Protein AF-A0A9J6GPK4-F1 (afdb_monomer)

Mean predicted aligned error: 20.18 Å

Nearest PDB structures (foldseek):
  8ea4-assembly1_W  TM=3.725E-01  e=8.612E-02  Scytonema hofmannii

Solvent-accessible surface area (backbone atoms only — not comparable to full-atom values): 15574 Å² total; per-residue (Å²): 140,84,88,81,81,82,79,78,84,72,75,79,76,79,78,64,75,70,59,57,63,75,76,40,48,40,66,58,53,49,54,53,51,52,48,50,55,51,49,46,68,74,42,72,88,57,52,74,68,56,49,41,47,54,46,19,65,77,67,63,37,38,47,73,35,53,54,50,50,54,54,44,56,73,76,41,80,81,67,50,56,80,73,71,73,79,83,76,50,76,81,71,35,50,65,71,74,42,56,68,64,58,57,48,51,54,52,49,52,51,52,51,32,52,72,73,71,44,80,79,39,74,71,57,49,49,48,58,43,61,72,35,87,93,45,79,83,66,53,75,68,56,48,52,50,36,41,44,64,73,68,52,80,91,75,90,68,92,74,54,67,66,58,56,52,48,51,54,50,52,54,49,50,52,53,50,41,53,72,70,68,54,72,84,67,68,80,68,61,51,61,64,51,52,52,50,52,50,51,58,48,62,76,70,57,83,81,89,81,73,58,71,68,63,54,52,52,53,51,51,52,58,59,69,72,46,84,84,74,68,94,72,51,62,66,64,50,51,58,54,50,49,51,53,51,52,46,67,72,67,72,120

pLDDT: mean 71.15, std 18.57, range [38.91, 94.38]

Radius of gyration: 38.21 Å; Cα contacts (8 Å, |Δi|>4): 116; chains: 1; bounding box: 63×46×129 Å

Structure (mmCIF, N/CA/C/O backbone):
data_AF-A0A9J6GPK4-F1
#
_entry.id   AF-A0A9J6GPK4-F1
#
loop_
_atom_site.group_PDB
_atom_site.id
_atom_site.type_symbol
_atom_site.label_atom_id
_atom_site.label_alt_id
_atom_site.label_comp_id
_atom_site.label_asym_id
_atom_site.label_entity_id
_atom_site.label_seq_id
_atom_site.pdbx_PDB_ins_code
_atom_site.Cartn_x
_atom_site.Cartn_y
_atom_site.Cartn_z
_atom_site.occupancy
_atom_site.B_iso_or_equiv
_atom_site.auth_seq_id
_atom_site.auth_comp_id
_atom_site.auth_asym_id
_atom_site.auth_atom_id
_atom_site.pdbx_PDB_model_num
ATOM 1 N N . MET A 1 1 ? 0.806 -32.825 -67.700 1.00 41.56 1 MET A N 1
ATOM 2 C CA . MET A 1 1 ? 1.488 -32.872 -66.389 1.00 41.56 1 MET A CA 1
ATOM 3 C C . MET A 1 1 ? 1.551 -31.455 -65.840 1.00 41.56 1 MET A C 1
ATOM 5 O O . MET A 1 1 ? 2.311 -30.658 -66.367 1.00 41.56 1 MET A O 1
ATOM 9 N N . ALA A 1 2 ? 0.697 -31.111 -64.875 1.00 41.22 2 ALA A N 1
ATOM 10 C CA . ALA A 1 2 ? 0.672 -29.789 -64.248 1.00 41.22 2 ALA A CA 1
ATOM 11 C C . ALA A 1 2 ? 0.968 -29.956 -62.753 1.00 41.22 2 ALA A C 1
ATOM 13 O O . ALA A 1 2 ? 0.157 -30.503 -62.008 1.00 41.22 2 ALA A O 1
ATOM 14 N N . SER A 1 3 ? 2.164 -29.543 -62.338 1.00 45.09 3 SER A N 1
ATOM 15 C CA . SER A 1 3 ? 2.624 -29.605 -60.951 1.00 45.09 3 SER A CA 1
ATOM 16 C C . SER A 1 3 ? 2.138 -28.367 -60.201 1.00 45.09 3 SER A C 1
ATOM 18 O O . SER A 1 3 ? 2.644 -27.270 -60.417 1.00 45.09 3 SER A O 1
ATOM 20 N N . SER A 1 4 ? 1.150 -28.535 -59.322 1.00 49.94 4 SER A N 1
ATOM 21 C CA . SER A 1 4 ? 0.670 -27.475 -58.430 1.00 49.94 4 SER A CA 1
ATOM 22 C C . SER A 1 4 ? 1.510 -27.458 -57.151 1.00 49.94 4 SER A C 1
ATOM 24 O O . SER A 1 4 ? 1.430 -28.379 -56.337 1.00 49.94 4 SER A O 1
ATOM 26 N N . SER A 1 5 ? 2.311 -26.411 -56.949 1.00 52.59 5 SER A N 1
ATOM 27 C CA . SER A 1 5 ? 3.044 -26.174 -55.704 1.00 52.59 5 SER A CA 1
ATOM 28 C C . SER A 1 5 ? 2.094 -25.651 -54.616 1.00 52.59 5 SER A C 1
ATOM 30 O O . SER A 1 5 ? 1.393 -24.656 -54.789 1.00 52.59 5 SER A O 1
ATOM 32 N N . ARG A 1 6 ? 2.039 -26.341 -53.469 1.00 48.16 6 ARG A N 1
ATOM 33 C CA . ARG A 1 6 ? 1.332 -25.866 -52.269 1.00 48.16 6 ARG A CA 1
ATOM 34 C C . ARG A 1 6 ? 2.136 -24.730 -51.639 1.00 48.16 6 ARG A C 1
ATOM 36 O O . ARG A 1 6 ? 3.177 -24.977 -51.038 1.00 48.16 6 ARG A O 1
ATOM 43 N N . ALA A 1 7 ? 1.636 -23.503 -51.742 1.00 49.72 7 ALA A N 1
ATOM 44 C CA . ALA A 1 7 ? 2.106 -22.401 -50.916 1.00 49.72 7 ALA A CA 1
ATOM 45 C C . ALA A 1 7 ? 1.803 -22.720 -49.442 1.00 49.72 7 ALA A C 1
ATOM 47 O O . ALA A 1 7 ? 0.646 -22.888 -49.055 1.00 49.72 7 ALA A O 1
ATOM 48 N N . SER A 1 8 ? 2.842 -22.830 -48.617 1.00 52.69 8 SER A N 1
ATOM 49 C CA . SER A 1 8 ? 2.696 -22.923 -47.168 1.00 52.69 8 SER A CA 1
ATOM 50 C C . SER A 1 8 ? 2.161 -21.591 -46.641 1.00 52.69 8 SER A C 1
ATOM 52 O O . SER A 1 8 ? 2.881 -20.593 -46.608 1.00 52.69 8 SER A O 1
ATOM 54 N N . THR A 1 9 ? 0.897 -21.558 -46.227 1.00 53.44 9 THR A N 1
ATOM 55 C CA . THR A 1 9 ? 0.314 -20.455 -45.455 1.00 53.44 9 THR A CA 1
ATOM 56 C C . THR A 1 9 ? 0.949 -20.418 -44.067 1.00 53.44 9 THR A C 1
ATOM 58 O O . THR A 1 9 ? 0.422 -20.977 -43.107 1.00 53.44 9 THR A O 1
ATOM 61 N N . THR A 1 10 ? 2.112 -19.781 -43.956 1.00 61.22 10 THR A N 1
ATOM 62 C CA . THR A 1 10 ? 2.698 -19.423 -42.666 1.00 61.22 10 THR A CA 1
ATOM 63 C C . THR A 1 10 ? 1.836 -18.316 -42.068 1.00 61.22 10 THR A C 1
ATOM 65 O O . THR A 1 10 ? 1.761 -17.219 -42.621 1.00 61.22 10 THR A O 1
ATOM 68 N N . SER A 1 11 ? 1.148 -18.609 -40.963 1.00 50.19 11 SER A N 1
ATOM 69 C CA . SER A 1 11 ? 0.361 -17.620 -40.222 1.00 50.19 11 SER A CA 1
ATOM 70 C C . SER A 1 11 ? 1.203 -16.366 -39.959 1.00 50.19 11 SER A C 1
ATOM 72 O O . SER A 1 11 ? 2.347 -16.505 -39.513 1.00 50.19 11 SER A O 1
ATOM 74 N N . PRO A 1 12 ? 0.679 -15.151 -40.208 1.00 55.44 12 PRO A N 1
ATOM 75 C CA . PRO A 1 12 ? 1.444 -13.934 -39.997 1.00 55.44 12 PRO A CA 1
ATOM 76 C C . PRO A 1 12 ? 1.882 -13.877 -38.534 1.0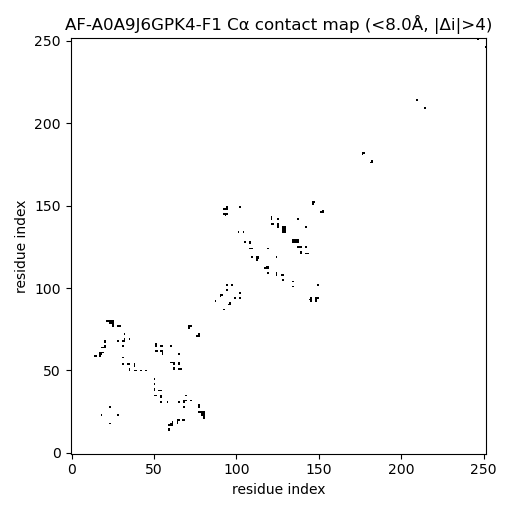0 55.44 12 PRO A C 1
ATOM 78 O O . PRO A 1 12 ? 1.056 -13.927 -37.617 1.00 55.44 12 PRO A O 1
ATOM 81 N N . VAL A 1 13 ? 3.198 -13.803 -38.319 1.00 56.88 13 VAL A N 1
ATOM 82 C CA . VAL A 1 13 ? 3.779 -13.570 -36.997 1.00 56.88 13 VAL A CA 1
ATOM 83 C C . VAL A 1 13 ? 3.104 -12.320 -36.449 1.00 56.88 13 VAL A C 1
ATOM 85 O O . VAL A 1 13 ? 3.172 -11.258 -37.067 1.00 56.88 13 VAL A O 1
ATOM 88 N N . ARG A 1 14 ? 2.399 -12.447 -35.317 1.00 47.25 14 ARG A N 1
ATOM 89 C CA . ARG A 1 14 ? 1.785 -11.301 -34.641 1.00 47.25 14 ARG A CA 1
ATOM 90 C C . ARG A 1 14 ? 2.898 -10.297 -34.356 1.00 47.25 14 ARG A C 1
ATOM 92 O O . ARG A 1 14 ? 3.698 -10.510 -33.449 1.00 47.25 14 ARG A O 1
ATOM 99 N N . ILE A 1 15 ? 2.964 -9.219 -35.136 1.00 49.31 15 ILE A N 1
ATOM 100 C CA . ILE A 1 15 ? 3.876 -8.111 -34.868 1.00 49.31 15 ILE A CA 1
ATOM 101 C C . ILE A 1 15 ? 3.357 -7.475 -33.583 1.00 49.31 15 ILE A C 1
ATOM 103 O O . ILE A 1 15 ? 2.412 -6.685 -33.600 1.00 49.31 15 ILE A O 1
ATOM 107 N N . PHE A 1 16 ? 3.924 -7.876 -32.446 1.00 52.25 16 PHE A N 1
ATOM 108 C CA . PHE A 1 16 ? 3.667 -7.213 -31.179 1.00 52.25 16 PHE A CA 1
ATOM 109 C C . PHE A 1 16 ? 3.896 -5.715 -31.392 1.00 52.25 16 PHE A C 1
ATOM 111 O O . PHE A 1 16 ? 4.939 -5.302 -31.906 1.00 52.25 16 PHE A O 1
ATOM 118 N N . SER A 1 17 ? 2.906 -4.891 -31.039 1.00 59.47 17 SER A N 1
ATOM 119 C CA . SER A 1 17 ? 3.033 -3.433 -31.082 1.00 59.47 17 SER A CA 1
ATOM 120 C C . SER A 1 17 ? 4.359 -3.036 -30.427 1.00 59.47 17 SER A C 1
ATOM 122 O O . SER A 1 17 ? 4.594 -3.410 -29.276 1.00 59.47 17 SER A O 1
ATOM 124 N N . ARG A 1 18 ? 5.236 -2.337 -31.162 1.00 60.53 18 ARG A N 1
ATOM 125 C CA . ARG A 1 18 ? 6.622 -2.051 -30.748 1.00 60.53 18 ARG A CA 1
ATOM 126 C C . ARG A 1 18 ? 6.654 -1.495 -29.318 1.00 60.53 18 ARG A C 1
ATOM 128 O O . ARG A 1 18 ? 6.241 -0.364 -29.073 1.00 60.53 18 ARG A O 1
ATOM 135 N N . VAL A 1 19 ? 7.139 -2.297 -28.369 1.00 66.31 19 VAL A N 1
ATOM 136 C CA . VAL A 1 19 ? 7.153 -1.945 -26.942 1.00 66.31 19 VAL A CA 1
ATOM 137 C C . VAL A 1 19 ? 8.224 -0.883 -26.672 1.00 66.31 19 VAL A C 1
ATOM 139 O O . VAL A 1 19 ? 9.370 -1.017 -27.104 1.00 66.31 19 VAL A O 1
ATOM 142 N N . CYS A 1 20 ? 7.859 0.175 -25.943 1.00 64.88 20 CYS A N 1
ATOM 143 C CA . CYS A 1 20 ? 8.785 1.233 -25.530 1.00 64.88 20 CYS A CA 1
ATOM 144 C C . CYS A 1 20 ? 9.707 0.780 -24.385 1.00 64.88 20 CYS A C 1
ATOM 146 O O . CYS A 1 20 ? 9.255 0.128 -23.443 1.00 64.88 20 CYS A O 1
ATOM 148 N N . ALA A 1 21 ? 10.962 1.250 -24.395 1.00 66.56 21 ALA A N 1
ATOM 149 C CA . ALA A 1 21 ? 11.974 0.997 -23.355 1.00 66.56 21 ALA A CA 1
ATOM 150 C C . ALA A 1 21 ? 11.477 1.208 -21.909 1.00 66.56 21 ALA A C 1
ATOM 152 O O . ALA A 1 21 ? 11.825 0.452 -21.003 1.00 66.56 21 ALA A O 1
ATOM 153 N N . SER A 1 22 ? 10.636 2.226 -21.694 1.00 67.88 22 SER A N 1
ATOM 154 C CA . SER A 1 22 ? 10.082 2.609 -20.389 1.00 67.88 22 SER A CA 1
ATOM 155 C C . SER A 1 22 ? 9.041 1.638 -19.830 1.00 67.88 22 SER A C 1
ATOM 157 O O . SER A 1 22 ? 8.681 1.750 -18.663 1.00 67.88 22 SER A O 1
ATOM 159 N N . LYS A 1 23 ? 8.546 0.696 -20.640 1.00 74.75 23 LYS A N 1
ATOM 160 C CA . LYS A 1 23 ? 7.580 -0.331 -20.223 1.00 74.75 23 LYS A CA 1
ATOM 161 C C . LYS A 1 23 ? 8.238 -1.691 -19.968 1.00 74.75 23 LYS A C 1
ATOM 163 O O . LYS A 1 23 ? 7.581 -2.588 -19.449 1.00 74.75 23 LYS A O 1
ATOM 168 N N . LEU A 1 24 ? 9.517 -1.852 -20.314 1.00 82.50 24 LEU A N 1
ATOM 169 C CA . LEU A 1 24 ? 10.245 -3.106 -20.130 1.00 82.50 24 LEU A CA 1
ATOM 170 C C . LEU A 1 24 ? 10.661 -3.294 -18.669 1.00 82.50 24 LEU A C 1
ATOM 172 O O . LEU A 1 24 ? 11.192 -2.378 -18.042 1.00 82.50 24 LEU A O 1
ATOM 176 N N . SER A 1 25 ? 10.453 -4.498 -18.135 1.00 85.69 25 SER A N 1
ATOM 177 C CA . SER A 1 25 ? 10.949 -4.882 -16.809 1.00 85.69 25 SER A CA 1
ATOM 178 C C . SER A 1 25 ? 12.482 -4.951 -16.795 1.00 85.69 25 SER A C 1
ATOM 180 O O . SER A 1 25 ? 13.106 -5.151 -17.838 1.00 85.69 25 SER A O 1
ATOM 182 N N . LYS A 1 26 ? 13.111 -4.838 -15.616 1.00 85.19 26 LYS A N 1
ATOM 183 C CA . LYS A 1 26 ? 14.574 -4.987 -15.485 1.00 85.19 26 LYS A CA 1
ATOM 184 C C . LYS A 1 26 ? 15.082 -6.304 -16.081 1.00 85.19 26 LYS A C 1
ATOM 186 O O . LYS A 1 26 ? 16.079 -6.292 -16.794 1.00 85.19 26 LYS A O 1
ATOM 191 N N . ASN A 1 27 ? 14.364 -7.408 -15.867 1.00 87.38 27 ASN A N 1
ATOM 192 C CA . ASN A 1 27 ? 14.738 -8.714 -16.417 1.00 87.38 27 ASN A CA 1
ATOM 193 C C . ASN A 1 27 ? 14.697 -8.713 -17.950 1.00 87.38 27 ASN A C 1
ATOM 195 O O . ASN A 1 27 ? 15.644 -9.167 -18.581 1.00 87.38 27 ASN A O 1
ATOM 199 N N . ALA A 1 28 ? 13.650 -8.140 -18.553 1.00 88.69 28 ALA A N 1
ATOM 200 C CA . ALA A 1 28 ? 13.560 -8.024 -20.008 1.00 88.69 28 ALA A CA 1
ATOM 201 C C . ALA A 1 28 ? 14.700 -7.165 -20.582 1.00 88.69 28 ALA A C 1
ATOM 203 O O . ALA A 1 28 ? 15.321 -7.545 -21.571 1.00 88.69 28 ALA A O 1
ATOM 204 N N . LYS A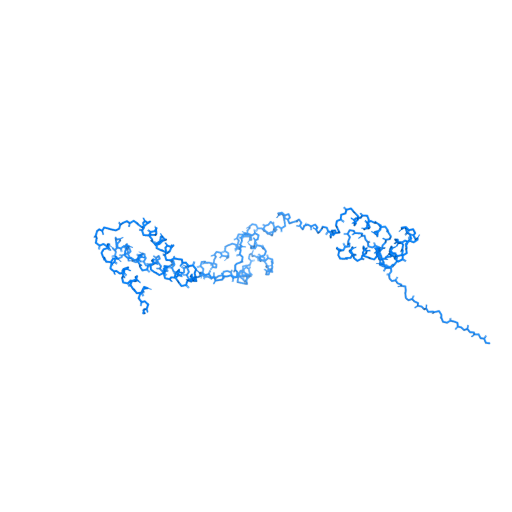 1 29 ? 15.035 -6.045 -19.925 1.00 89.56 29 LYS A N 1
ATOM 205 C CA . LYS A 1 29 ? 16.187 -5.214 -20.311 1.00 89.56 29 LYS A CA 1
ATOM 206 C C . LYS A 1 29 ? 17.506 -5.994 -20.243 1.00 89.56 29 LYS A C 1
ATOM 208 O O . LYS A 1 29 ? 18.320 -5.873 -21.154 1.00 89.56 29 LYS A O 1
ATOM 213 N N . GLN A 1 30 ? 17.700 -6.807 -19.201 1.00 89.88 30 GLN A N 1
ATOM 214 C CA . GLN A 1 30 ? 18.907 -7.622 -19.031 1.00 89.88 30 GLN A CA 1
ATOM 215 C C . GLN A 1 30 ? 19.034 -8.691 -20.119 1.00 89.88 30 GLN A C 1
ATOM 217 O O . GLN A 1 30 ? 20.116 -8.873 -20.669 1.00 89.88 30 GLN A O 1
ATOM 222 N N . VAL A 1 31 ? 17.935 -9.366 -20.468 1.00 92.00 31 VAL A N 1
ATOM 223 C CA . VAL A 1 31 ? 17.924 -10.351 -21.560 1.00 92.00 31 VAL A CA 1
ATOM 224 C C . VAL A 1 31 ? 18.347 -9.693 -22.874 1.00 92.00 31 VAL A C 1
ATOM 226 O O . VAL A 1 31 ? 19.251 -10.195 -23.535 1.00 92.00 31 VAL A O 1
ATOM 229 N N . ILE A 1 32 ? 17.779 -8.532 -23.212 1.00 91.81 32 ILE A N 1
ATOM 230 C CA . ILE A 1 32 ? 18.131 -7.799 -24.438 1.00 91.81 32 ILE A CA 1
ATOM 231 C C . ILE A 1 32 ? 19.607 -7.370 -24.423 1.00 91.81 32 ILE A C 1
ATOM 233 O O . ILE A 1 32 ? 20.294 -7.500 -25.434 1.00 91.81 32 ILE A O 1
ATOM 237 N N . ALA A 1 33 ? 20.122 -6.899 -23.283 1.00 90.56 33 ALA A N 1
ATOM 238 C CA . ALA A 1 33 ? 21.531 -6.527 -23.143 1.00 90.56 33 ALA A CA 1
ATOM 239 C C . ALA A 1 33 ? 22.474 -7.729 -23.344 1.00 90.56 33 ALA A C 1
ATOM 241 O O . ALA A 1 33 ? 23.473 -7.620 -24.056 1.00 90.56 33 A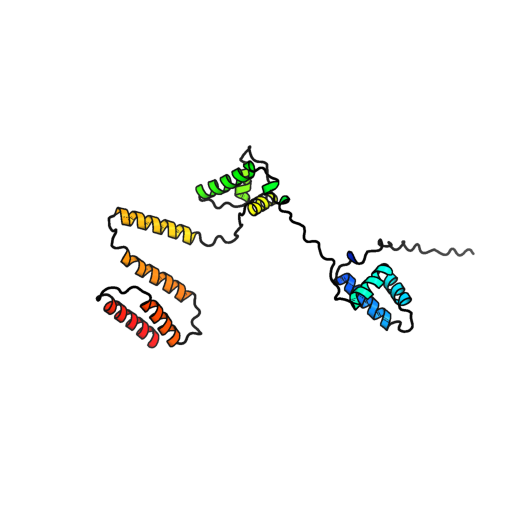LA A O 1
ATOM 242 N N . ASN A 1 34 ? 22.124 -8.890 -22.786 1.00 92.81 34 ASN A N 1
ATOM 243 C CA . ASN A 1 34 ? 22.894 -10.123 -22.948 1.00 92.81 34 ASN A CA 1
ATOM 244 C C . ASN A 1 34 ? 22.888 -10.606 -24.407 1.00 92.81 34 ASN A C 1
ATOM 246 O O . ASN A 1 34 ? 23.929 -11.015 -24.923 1.00 92.81 34 ASN A O 1
ATOM 250 N N . VAL A 1 35 ? 21.738 -10.523 -25.085 1.00 94.38 35 VAL A N 1
ATOM 251 C CA . VAL A 1 35 ? 21.621 -10.845 -26.516 1.00 94.38 35 VAL A CA 1
ATOM 252 C C . VAL A 1 35 ? 22.486 -9.890 -27.343 1.00 94.38 35 VAL A C 1
ATOM 254 O O . VAL A 1 35 ? 23.300 -10.357 -28.130 1.00 94.38 35 VAL A O 1
ATOM 257 N N . CYS A 1 36 ? 22.427 -8.577 -27.093 1.00 91.56 36 CYS A N 1
ATOM 258 C CA . CYS A 1 36 ? 23.310 -7.588 -27.726 1.00 91.56 36 CYS A CA 1
ATOM 259 C C . CYS A 1 36 ? 24.801 -7.929 -27.579 1.00 91.56 36 CYS A C 1
ATOM 261 O O . CYS A 1 36 ? 25.549 -7.859 -28.557 1.00 91.56 36 CYS A O 1
ATOM 263 N N . ALA A 1 37 ? 25.242 -8.283 -26.367 1.00 91.44 37 ALA A N 1
ATOM 264 C CA . ALA A 1 37 ? 26.632 -8.649 -26.107 1.00 91.44 37 ALA A CA 1
ATOM 265 C C . ALA A 1 37 ? 27.032 -9.914 -26.885 1.00 91.44 37 ALA A C 1
ATOM 267 O O . ALA A 1 37 ? 28.068 -9.934 -27.549 1.00 91.44 37 ALA A O 1
ATOM 268 N N . ARG A 1 38 ? 26.171 -10.939 -26.883 1.00 94.12 38 ARG A N 1
ATOM 269 C CA . ARG A 1 38 ? 26.404 -12.195 -27.607 1.00 94.12 38 ARG A CA 1
ATOM 270 C C . ARG A 1 38 ? 26.444 -11.995 -29.124 1.00 94.12 38 ARG A C 1
ATOM 272 O O . ARG A 1 38 ? 27.338 -12.524 -29.777 1.00 94.12 38 ARG A O 1
ATOM 279 N N . THR A 1 39 ? 25.527 -11.211 -29.689 1.00 93.69 39 THR A N 1
ATOM 280 C CA . THR A 1 39 ? 25.489 -10.934 -31.135 1.00 93.69 39 THR A CA 1
ATOM 281 C C . THR A 1 39 ? 26.724 -10.156 -31.586 1.00 93.69 39 THR A C 1
ATOM 283 O O . THR A 1 39 ? 27.233 -10.401 -32.678 1.00 93.69 39 THR A O 1
ATOM 286 N N . ARG A 1 40 ? 27.273 -9.279 -30.731 1.00 91.31 40 ARG A N 1
ATOM 287 C CA . ARG A 1 40 ? 28.525 -8.567 -31.026 1.00 91.31 40 ARG A CA 1
ATOM 288 C C . ARG A 1 40 ? 29.738 -9.496 -31.083 1.00 91.31 40 ARG A C 1
ATOM 290 O O . ARG A 1 40 ? 30.589 -9.299 -31.940 1.00 91.31 40 ARG A O 1
ATOM 297 N N . VAL A 1 41 ? 29.799 -10.498 -30.206 1.00 92.50 41 VAL A N 1
ATOM 298 C CA . VAL A 1 41 ? 30.854 -11.527 -30.235 1.00 92.50 41 VAL A CA 1
ATOM 299 C C . VAL A 1 41 ? 30.695 -12.436 -31.454 1.00 92.50 41 VAL A C 1
ATOM 301 O O . VAL A 1 41 ? 31.678 -12.765 -32.106 1.00 92.50 41 VAL A O 1
ATOM 304 N N . ARG A 1 42 ? 29.454 -12.806 -31.798 1.00 92.06 42 ARG A N 1
ATOM 305 C CA . ARG A 1 42 ? 29.156 -13.676 -32.945 1.00 92.06 42 ARG A CA 1
ATOM 306 C C . ARG A 1 42 ? 29.499 -13.030 -34.288 1.00 92.06 42 ARG A C 1
ATOM 308 O O . ARG A 1 42 ? 29.903 -13.728 -35.211 1.00 92.06 42 ARG A O 1
ATOM 315 N N . PHE A 1 43 ? 29.329 -11.714 -34.401 1.00 91.25 43 PHE A N 1
ATOM 316 C CA . PHE A 1 43 ? 29.586 -10.969 -35.631 1.00 91.25 43 PHE A CA 1
ATOM 317 C C . PHE A 1 43 ? 30.495 -9.755 -35.365 1.00 91.25 43 PHE A C 1
ATOM 319 O O . PHE A 1 43 ? 30.001 -8.625 -35.276 1.00 91.25 43 PHE A O 1
ATOM 326 N N . PRO A 1 44 ? 31.823 -9.955 -35.258 1.00 88.12 44 PRO A N 1
ATOM 327 C CA . PRO A 1 44 ? 32.755 -8.871 -34.945 1.00 88.12 44 PRO A CA 1
ATOM 328 C C . PRO A 1 44 ? 32.924 -7.872 -36.102 1.00 88.12 44 PRO A C 1
ATOM 330 O O . PRO A 1 44 ? 33.121 -6.684 -35.856 1.00 88.12 44 PRO A O 1
ATOM 333 N N . VAL A 1 45 ? 32.793 -8.339 -37.350 1.00 91.88 45 VAL A N 1
ATOM 334 C CA . VAL A 1 45 ? 32.975 -7.535 -38.577 1.00 91.88 45 VAL A CA 1
ATOM 335 C C . VAL A 1 45 ? 31.771 -6.630 -38.865 1.00 91.88 45 VAL A C 1
ATOM 337 O O . VAL A 1 45 ? 31.914 -5.569 -39.466 1.00 91.88 45 VAL A O 1
ATOM 340 N N . LYS A 1 46 ? 30.571 -7.023 -38.419 1.00 90.44 46 LYS A N 1
ATOM 341 C CA . LYS A 1 46 ? 29.335 -6.290 -38.717 1.00 90.44 46 LYS A CA 1
ATOM 342 C C . LYS A 1 46 ? 29.308 -4.921 -38.044 1.00 90.44 46 LYS A C 1
ATOM 344 O O . LYS A 1 46 ? 29.790 -4.732 -36.918 1.00 90.44 46 LYS A O 1
ATOM 349 N N . SER A 1 47 ? 28.678 -3.963 -38.722 1.00 91.56 47 SER A N 1
ATOM 350 C CA . SER A 1 47 ? 28.484 -2.624 -38.167 1.00 91.56 47 SER A CA 1
ATOM 351 C C . SER A 1 47 ? 27.593 -2.677 -36.920 1.00 91.56 47 SER A C 1
ATOM 353 O O . SER A 1 47 ? 26.770 -3.577 -36.743 1.00 91.56 47 SER A O 1
ATOM 355 N N . VAL A 1 48 ? 27.735 -1.696 -36.025 1.00 88.75 48 VAL A N 1
ATOM 356 C CA . VAL A 1 48 ? 26.919 -1.638 -34.800 1.00 88.75 48 VAL A CA 1
ATOM 357 C C . VAL A 1 48 ? 25.424 -1.556 -35.124 1.00 88.75 48 VAL A C 1
ATOM 359 O O . VAL A 1 48 ? 24.623 -2.149 -34.406 1.00 88.75 48 VAL A O 1
ATOM 362 N N . LEU A 1 49 ? 25.055 -0.857 -36.199 1.00 90.88 49 LEU A N 1
ATOM 363 C CA . LEU A 1 49 ? 23.670 -0.735 -36.657 1.00 90.88 49 LEU A CA 1
ATOM 364 C C . LEU A 1 49 ? 23.116 -2.076 -37.144 1.00 90.88 49 LEU A C 1
ATOM 366 O O . LEU A 1 49 ? 22.009 -2.454 -36.774 1.00 90.88 49 LEU A O 1
ATOM 370 N N . GLU A 1 50 ? 23.910 -2.830 -37.900 1.00 92.56 50 GLU A N 1
ATOM 371 C CA . GLU A 1 50 ? 23.512 -4.149 -38.387 1.00 92.56 50 GLU A CA 1
ATOM 372 C C . GLU A 1 50 ? 23.329 -5.142 -37.229 1.00 92.56 50 GLU A C 1
ATOM 374 O O . GLU A 1 50 ? 22.336 -5.863 -37.176 1.00 92.56 50 GLU A O 1
ATOM 379 N N . VAL A 1 51 ? 24.219 -5.106 -36.228 1.00 92.94 51 VAL A N 1
ATOM 380 C CA . VAL A 1 51 ? 24.071 -5.896 -34.992 1.00 92.94 51 VAL A CA 1
ATOM 381 C C . VAL A 1 51 ? 22.773 -5.544 -34.257 1.00 92.94 51 VAL A C 1
ATOM 383 O O . VAL A 1 51 ? 22.086 -6.436 -33.767 1.00 92.94 51 VAL A O 1
ATOM 386 N N . LEU A 1 52 ? 22.407 -4.262 -34.182 1.00 92.38 52 LEU A N 1
ATOM 387 C CA . LEU A 1 52 ? 21.156 -3.833 -33.550 1.00 92.38 52 LEU A CA 1
ATOM 388 C C . LEU A 1 52 ? 19.913 -4.245 -34.355 1.00 92.38 52 LEU A C 1
ATOM 390 O O . LEU A 1 52 ? 18.879 -4.501 -33.739 1.00 92.38 52 LEU A O 1
ATOM 394 N N . SER A 1 53 ? 20.001 -4.328 -35.689 1.00 92.38 53 SER A N 1
ATOM 395 C CA . SER A 1 53 ? 18.922 -4.860 -36.537 1.00 92.38 53 SER A CA 1
ATOM 396 C C . SER A 1 53 ? 18.671 -6.333 -36.238 1.00 92.38 53 SER A C 1
ATOM 398 O O . SER A 1 53 ? 17.549 -6.703 -35.908 1.00 92.38 53 SER A O 1
ATOM 400 N N . VAL A 1 54 ? 19.736 -7.141 -36.211 1.00 92.38 54 VAL A N 1
ATOM 401 C CA . VAL A 1 54 ? 19.648 -8.572 -35.877 1.00 92.38 54 VAL A CA 1
ATOM 402 C C . VAL A 1 54 ? 19.043 -8.770 -34.484 1.00 92.38 54 VAL A C 1
ATOM 404 O O . VAL A 1 54 ? 18.107 -9.539 -34.310 1.00 92.38 54 VAL A O 1
ATOM 407 N N . VAL A 1 55 ? 19.492 -8.004 -33.483 1.00 93.06 55 VAL A N 1
ATOM 408 C CA . VAL A 1 55 ? 18.917 -8.087 -32.128 1.00 93.06 55 VAL A CA 1
ATOM 409 C C . VAL A 1 55 ? 17.448 -7.648 -32.104 1.00 93.06 55 VAL A C 1
ATOM 411 O O . VAL A 1 55 ? 16.654 -8.196 -31.339 1.00 93.06 55 VAL A O 1
ATOM 414 N N . SER A 1 56 ? 17.066 -6.653 -32.908 1.00 91.25 56 SER A N 1
ATOM 415 C CA . SER A 1 56 ? 15.678 -6.190 -33.021 1.00 91.25 56 SER A CA 1
ATOM 416 C C . SER A 1 56 ? 14.763 -7.288 -33.563 1.00 91.25 56 SER A C 1
ATOM 418 O O . SER A 1 56 ? 13.637 -7.420 -33.084 1.00 91.25 56 SER A O 1
ATOM 420 N N . GLU A 1 57 ? 15.241 -8.050 -34.544 1.00 90.00 57 GLU A N 1
ATOM 421 C CA . GLU A 1 57 ? 14.534 -9.183 -35.144 1.00 90.00 57 GLU A CA 1
ATOM 422 C C . GLU A 1 57 ? 14.433 -10.348 -34.152 1.00 90.00 57 GLU A C 1
ATOM 424 O O . GLU A 1 57 ? 13.332 -10.827 -33.887 1.00 90.00 57 GLU A O 1
ATOM 429 N N . ASP A 1 58 ? 15.543 -10.704 -33.498 1.00 89.56 58 ASP A N 1
ATOM 430 C CA . ASP A 1 58 ? 15.609 -11.814 -32.539 1.00 89.56 58 ASP A CA 1
ATOM 431 C C . ASP A 1 58 ? 14.765 -11.571 -31.274 1.00 89.56 58 ASP A C 1
ATOM 433 O O . ASP A 1 58 ? 14.177 -12.493 -30.710 1.00 89.56 58 ASP A O 1
ATOM 437 N N . THR A 1 59 ? 14.719 -10.327 -30.784 1.00 88.31 59 THR A N 1
ATOM 438 C CA . THR A 1 59 ? 14.017 -9.980 -29.531 1.00 88.31 59 THR A CA 1
ATOM 439 C C . THR A 1 59 ? 12.592 -9.473 -29.747 1.00 88.31 59 THR A C 1
ATOM 441 O O . THR A 1 59 ? 11.852 -9.312 -28.775 1.00 88.31 59 THR A O 1
ATOM 444 N N . GLY A 1 60 ? 12.200 -9.173 -30.991 1.00 86.44 60 GLY A N 1
ATOM 445 C CA . GLY A 1 60 ? 10.911 -8.548 -31.308 1.00 86.44 60 GLY A CA 1
ATOM 446 C C . GLY A 1 60 ? 10.751 -7.127 -30.743 1.00 86.44 60 GLY A C 1
ATOM 447 O O . GLY A 1 60 ? 9.637 -6.606 -30.644 1.00 86.44 60 GLY A O 1
ATOM 448 N N . VAL A 1 61 ? 11.849 -6.481 -30.339 1.00 88.12 61 VAL A N 1
ATOM 449 C CA . VAL A 1 61 ? 11.862 -5.130 -29.766 1.00 88.12 61 VAL A CA 1
ATOM 450 C C . VAL A 1 61 ? 12.369 -4.150 -30.806 1.00 88.12 61 VAL A C 1
ATOM 452 O O . VAL A 1 61 ? 13.366 -4.400 -31.460 1.00 88.12 61 VAL A O 1
ATOM 455 N N . SER A 1 62 ? 11.721 -2.990 -30.932 1.00 87.62 62 SER A N 1
ATOM 456 C CA . SER A 1 62 ? 12.128 -1.986 -31.924 1.00 87.62 62 SER A CA 1
ATOM 457 C C . SER A 1 62 ? 13.611 -1.605 -31.838 1.00 87.62 62 SER A C 1
ATOM 459 O O . SER A 1 62 ? 14.106 -1.279 -30.758 1.00 87.62 62 SER A O 1
ATOM 461 N N . HIS A 1 63 ? 14.267 -1.497 -32.996 1.00 88.31 63 HIS A N 1
ATOM 462 C CA . HIS A 1 63 ? 15.642 -1.004 -33.143 1.00 88.31 63 HIS A CA 1
ATOM 463 C C . HIS A 1 63 ? 15.953 0.230 -32.272 1.00 88.31 63 HIS A C 1
ATOM 465 O O . HIS A 1 63 ? 16.935 0.252 -31.531 1.00 88.31 63 HIS A O 1
ATOM 471 N N . ARG A 1 64 ? 15.067 1.242 -32.273 1.00 88.75 64 ARG A N 1
ATOM 472 C CA . ARG A 1 64 ? 15.213 2.458 -31.444 1.00 88.75 64 ARG A CA 1
ATOM 473 C C . ARG A 1 64 ? 15.279 2.151 -29.945 1.00 88.75 64 ARG A C 1
ATOM 475 O O . ARG A 1 64 ? 16.004 2.817 -29.215 1.00 88.75 64 ARG A O 1
ATOM 482 N N . THR A 1 65 ? 14.510 1.172 -29.478 1.00 89.19 65 THR A N 1
ATOM 483 C CA . THR A 1 65 ? 14.500 0.750 -28.074 1.00 89.19 65 THR A CA 1
ATOM 484 C C . THR A 1 65 ? 15.754 -0.045 -27.731 1.00 89.19 65 THR A C 1
ATOM 486 O O . THR A 1 65 ? 16.354 0.235 -26.701 1.00 89.19 65 THR A O 1
ATOM 489 N N . VAL A 1 66 ? 16.209 -0.954 -28.597 1.00 91.25 66 VAL A N 1
ATOM 490 C CA . VAL A 1 66 ? 17.467 -1.694 -28.388 1.00 91.25 66 VAL A CA 1
ATOM 491 C C . VAL A 1 66 ? 18.663 -0.735 -28.329 1.00 91.25 66 VAL A C 1
ATOM 493 O O . VA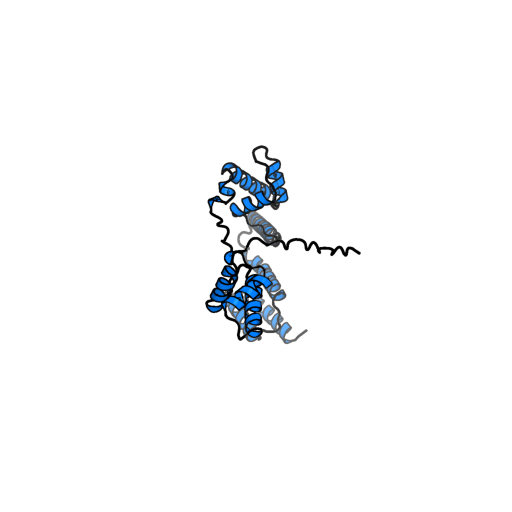L A 1 66 ? 19.481 -0.826 -27.415 1.00 91.25 66 VAL A O 1
ATOM 496 N N . ALA A 1 67 ? 18.723 0.251 -29.231 1.00 90.88 67 ALA A N 1
ATOM 497 C CA . ALA A 1 67 ? 19.753 1.290 -29.220 1.00 90.88 67 ALA A CA 1
ATOM 498 C C . ALA A 1 67 ? 19.736 2.111 -27.917 1.00 90.88 67 ALA A C 1
ATOM 500 O O . ALA A 1 67 ? 20.781 2.305 -27.293 1.00 90.88 67 ALA A O 1
ATOM 501 N N . LYS A 1 68 ? 18.546 2.535 -27.462 1.00 89.00 68 LYS A N 1
ATOM 502 C CA . LYS A 1 68 ? 18.376 3.220 -26.170 1.00 89.00 68 LYS A CA 1
ATOM 503 C C . LYS A 1 68 ? 18.828 2.351 -24.999 1.00 89.00 68 LYS A C 1
ATOM 505 O O . LYS A 1 68 ? 19.545 2.845 -24.142 1.00 89.00 68 LYS A O 1
ATOM 510 N N . LEU A 1 69 ? 18.470 1.067 -24.980 1.00 89.19 69 LEU A N 1
ATOM 511 C CA . LEU A 1 69 ? 18.871 0.137 -23.921 1.00 89.19 69 LEU A CA 1
ATOM 512 C C . LEU A 1 69 ? 20.382 -0.095 -23.890 1.00 89.19 69 LEU A C 1
ATOM 514 O O . LEU A 1 69 ? 20.962 -0.139 -22.810 1.00 89.19 69 LEU A O 1
ATOM 518 N N . LYS A 1 70 ? 21.029 -0.201 -25.055 1.00 88.81 70 LYS A N 1
ATOM 519 C CA . LYS A 1 70 ? 22.490 -0.307 -25.145 1.00 88.81 70 LYS A CA 1
ATOM 520 C C . LYS A 1 70 ? 23.167 0.942 -24.573 1.00 88.81 70 LYS A C 1
ATOM 522 O O . LYS A 1 70 ? 24.114 0.817 -23.804 1.00 88.81 70 LYS A O 1
ATOM 527 N N . ALA A 1 71 ? 22.653 2.130 -24.896 1.00 87.94 71 ALA A N 1
ATOM 528 C CA . ALA A 1 71 ? 23.141 3.388 -24.332 1.00 87.94 71 ALA A CA 1
ATOM 529 C C . ALA A 1 71 ? 22.857 3.514 -22.820 1.00 87.94 71 ALA A C 1
ATOM 531 O O . ALA A 1 71 ? 23.724 3.971 -22.078 1.00 87.94 71 ALA A O 1
ATOM 532 N N . GLU A 1 72 ? 21.678 3.083 -22.352 1.00 85.88 72 GLU A N 1
ATOM 533 C CA . GLU A 1 72 ? 21.323 3.027 -20.924 1.00 85.88 72 GLU A CA 1
ATOM 534 C C . GLU A 1 72 ? 22.286 2.111 -20.159 1.00 85.88 72 GLU A C 1
ATOM 536 O O . GLU A 1 72 ? 22.810 2.531 -19.135 1.00 85.88 72 GLU A O 1
ATOM 541 N N . CYS A 1 73 ? 22.569 0.913 -20.683 1.00 83.69 73 CYS A N 1
ATOM 542 C CA . CYS A 1 73 ? 23.457 -0.076 -20.065 1.00 83.69 73 CYS A CA 1
ATOM 543 C C . CYS A 1 73 ? 24.921 0.383 -19.983 1.00 83.69 73 CYS A C 1
ATOM 545 O O . CYS A 1 73 ? 25.635 -0.023 -19.073 1.00 83.69 73 CYS A O 1
ATOM 547 N N . LEU A 1 74 ? 25.375 1.204 -20.937 1.00 81.62 74 LEU A N 1
ATOM 548 C CA . LEU A 1 74 ? 26.721 1.789 -20.924 1.00 81.62 74 LEU A CA 1
ATOM 549 C C . LEU A 1 74 ? 26.859 2.904 -19.882 1.00 81.62 74 LEU A C 1
ATOM 551 O O . LEU A 1 74 ? 27.938 3.103 -19.337 1.00 81.62 74 LEU A O 1
ATOM 555 N N . ARG A 1 75 ? 25.783 3.660 -19.639 1.00 75.94 75 ARG A N 1
ATOM 556 C CA . ARG A 1 75 ? 25.798 4.821 -18.741 1.00 75.94 75 ARG A CA 1
ATOM 557 C C . ARG A 1 75 ? 25.487 4.459 -17.292 1.00 75.94 75 ARG A C 1
ATOM 559 O O . ARG A 1 75 ? 26.060 5.056 -16.389 1.00 75.94 75 ARG A O 1
ATOM 566 N N . TRP A 1 76 ? 24.554 3.534 -17.071 1.00 73.50 76 TRP A N 1
ATOM 567 C CA . TRP A 1 76 ? 24.002 3.225 -15.754 1.00 73.50 76 TRP A CA 1
ATOM 568 C C . TRP A 1 76 ? 23.613 1.746 -15.638 1.00 73.50 76 TRP A C 1
ATOM 570 O O . TRP A 1 76 ? 23.355 1.061 -16.627 1.00 73.50 76 TRP A O 1
ATOM 580 N N . ASN A 1 77 ? 23.475 1.260 -14.403 1.00 75.44 77 ASN A N 1
ATOM 581 C CA . ASN A 1 77 ? 22.888 -0.055 -14.151 1.00 75.44 77 ASN A CA 1
ATOM 582 C C . ASN A 1 77 ? 21.425 -0.094 -14.618 1.00 75.44 77 ASN A C 1
ATOM 584 O O . ASN A 1 77 ? 20.672 0.855 -14.402 1.00 75.44 77 ASN A O 1
ATOM 588 N N . LEU A 1 78 ? 20.993 -1.208 -15.216 1.00 75.56 78 LEU A N 1
ATOM 589 C CA . LEU A 1 78 ? 19.622 -1.368 -15.709 1.00 75.56 78 LEU A CA 1
ATOM 590 C C . LEU A 1 78 ? 18.605 -1.232 -14.561 1.00 75.56 78 LEU A C 1
ATOM 592 O O . LEU A 1 78 ? 18.477 -2.114 -13.705 1.00 75.56 78 LEU A O 1
ATOM 596 N N . VAL A 1 79 ? 17.852 -0.130 -14.560 1.00 70.00 79 VAL A N 1
ATOM 597 C CA . VAL A 1 79 ? 16.791 0.131 -13.578 1.00 70.00 79 VAL A CA 1
ATOM 598 C C . VAL A 1 79 ? 15.432 -0.244 -14.168 1.00 70.00 79 VAL A C 1
ATOM 600 O O . VAL A 1 79 ? 15.117 0.066 -15.326 1.00 70.00 79 VAL A O 1
ATOM 603 N N . SER A 1 80 ? 14.609 -0.914 -13.356 1.00 66.19 80 SER A N 1
ATOM 604 C CA . SER A 1 80 ? 13.183 -1.080 -13.647 1.00 66.19 80 SER A CA 1
ATOM 605 C C . SER A 1 80 ? 12.518 0.291 -13.794 1.00 66.19 80 SER A C 1
ATOM 607 O O . SER A 1 80 ? 12.889 1.222 -13.078 1.00 66.19 80 SER A O 1
ATOM 609 N N . PRO A 1 81 ? 11.486 0.425 -14.640 1.00 67.44 81 PRO A N 1
ATOM 610 C CA . PRO A 1 81 ? 10.647 1.613 -14.642 1.00 67.44 81 PRO A CA 1
ATOM 611 C C . PRO A 1 81 ? 10.215 1.935 -13.210 1.00 67.44 81 PRO A C 1
ATOM 613 O O . PRO A 1 81 ? 9.681 1.063 -12.515 1.00 67.44 81 PRO A O 1
ATOM 616 N N . LYS A 1 82 ? 10.488 3.163 -12.745 1.00 63.47 82 LYS A N 1
ATOM 617 C CA . LYS A 1 82 ? 10.071 3.606 -11.412 1.00 63.47 82 LYS A CA 1
ATOM 618 C C . LYS A 1 82 ? 8.552 3.492 -11.377 1.00 63.47 82 LYS A C 1
ATOM 620 O O . LYS A 1 82 ? 7.860 4.245 -12.063 1.00 63.47 82 LYS A O 1
ATOM 625 N N . ARG A 1 83 ? 8.023 2.527 -10.615 1.00 61.88 83 ARG A N 1
ATOM 626 C CA . ARG A 1 83 ? 6.599 2.521 -10.278 1.00 61.88 83 ARG A CA 1
ATOM 627 C C . ARG A 1 83 ? 6.367 3.860 -9.603 1.00 61.88 83 ARG A C 1
ATOM 629 O O . ARG A 1 83 ? 6.995 4.126 -8.578 1.00 61.88 83 ARG A O 1
ATOM 636 N N . ARG A 1 84 ? 5.558 4.734 -10.212 1.00 58.19 84 ARG A N 1
ATOM 637 C CA . ARG A 1 84 ? 5.131 5.944 -9.513 1.00 58.19 84 ARG A CA 1
ATOM 638 C C . ARG A 1 84 ? 4.551 5.447 -8.187 1.00 58.19 84 ARG A C 1
ATOM 640 O O . ARG A 1 84 ? 3.705 4.544 -8.241 1.00 58.19 84 ARG A O 1
ATOM 647 N N . PRO A 1 85 ? 5.049 5.910 -7.025 1.00 56.81 85 PRO A N 1
ATOM 648 C CA . PRO A 1 85 ? 4.331 5.641 -5.794 1.00 56.81 85 PRO A CA 1
ATOM 649 C C . PRO A 1 85 ? 2.897 6.083 -6.062 1.00 56.81 85 PRO A C 1
ATOM 651 O O . PRO A 1 85 ? 2.679 7.123 -6.689 1.00 56.81 85 PRO A O 1
ATOM 654 N N . ARG A 1 86 ? 1.926 5.233 -5.721 1.00 57.22 86 ARG A N 1
ATOM 655 C CA . ARG A 1 86 ? 0.536 5.669 -5.763 1.00 57.22 86 ARG A CA 1
ATOM 656 C C . ARG A 1 86 ? 0.502 6.871 -4.834 1.00 57.22 86 ARG A C 1
ATOM 658 O O . ARG A 1 86 ? 0.807 6.704 -3.657 1.00 57.22 86 ARG A O 1
ATOM 665 N N . ASP A 1 87 ? 0.268 8.048 -5.393 1.00 52.50 87 ASP A N 1
ATOM 666 C CA . ASP A 1 87 ? 0.117 9.260 -4.612 1.00 52.50 87 ASP A CA 1
ATOM 667 C C . ASP A 1 87 ? -1.139 9.053 -3.770 1.00 52.50 87 ASP A C 1
ATOM 669 O O . ASP A 1 87 ? -2.262 9.131 -4.268 1.00 52.50 87 ASP A O 1
ATOM 673 N N . VAL A 1 88 ? -0.953 8.597 -2.533 1.00 57.22 88 VAL A N 1
ATOM 674 C CA . VAL A 1 88 ? -2.033 8.526 -1.556 1.00 57.22 88 VAL A CA 1
ATOM 675 C C . VAL A 1 88 ? -2.128 9.940 -1.009 1.00 57.22 88 VAL A C 1
ATOM 677 O O . VAL A 1 88 ? -1.646 10.237 0.079 1.00 57.22 88 VAL A O 1
ATOM 680 N N . THR A 1 89 ? -2.681 10.839 -1.820 1.00 57.16 89 THR A N 1
ATOM 681 C CA . THR A 1 89 ? -3.050 12.178 -1.377 1.00 57.16 89 THR A CA 1
ATOM 682 C C . THR A 1 89 ? -3.990 12.031 -0.184 1.00 57.16 89 THR A C 1
ATOM 684 O O . THR A 1 89 ? -4.797 11.098 -0.133 1.00 57.16 89 THR A O 1
ATOM 687 N N . ILE A 1 90 ? -3.893 12.936 0.792 1.00 58.12 90 ILE A N 1
ATOM 688 C CA . ILE A 1 90 ? -4.733 12.944 2.003 1.00 58.12 90 ILE A CA 1
ATOM 689 C C . ILE A 1 90 ? -6.228 12.845 1.634 1.00 58.12 90 ILE A C 1
ATOM 691 O O . ILE A 1 90 ? -6.966 12.132 2.304 1.00 58.12 90 ILE A O 1
ATOM 695 N N . SER A 1 91 ? -6.643 13.423 0.496 1.00 52.41 91 SER A N 1
ATOM 696 C CA . SER A 1 91 ? -7.997 13.330 -0.087 1.00 52.41 91 SER A CA 1
ATOM 697 C C . SER A 1 91 ? -8.494 11.909 -0.397 1.00 52.41 91 SER A C 1
ATOM 699 O O . SER A 1 91 ? -9.690 11.710 -0.586 1.00 52.41 91 SER A O 1
ATOM 701 N N . SER A 1 92 ? -7.605 10.914 -0.446 1.00 58.44 92 SER A N 1
ATOM 702 C CA . SER A 1 92 ? -7.942 9.499 -0.661 1.00 58.44 92 SER A CA 1
ATOM 703 C C . SER A 1 92 ? -8.201 8.715 0.633 1.00 58.44 92 SER A C 1
ATOM 705 O O . SER A 1 92 ? -8.531 7.523 0.577 1.00 58.44 92 SER A O 1
ATOM 707 N N . LEU A 1 93 ? -8.055 9.361 1.797 1.00 63.34 93 LEU A N 1
ATOM 708 C CA . LEU A 1 93 ? -8.472 8.796 3.076 1.00 63.34 93 LEU A CA 1
ATOM 709 C C . LEU A 1 93 ? -9.994 8.673 3.092 1.00 63.34 93 LEU A C 1
ATOM 711 O O . LEU A 1 93 ? -10.722 9.624 2.806 1.00 63.34 93 LEU A O 1
ATOM 715 N N . ARG A 1 94 ? -10.497 7.501 3.483 1.00 66.25 94 ARG A N 1
ATOM 716 C CA . ARG A 1 94 ? -11.949 7.263 3.539 1.00 66.25 94 ARG A CA 1
ATOM 717 C C . ARG A 1 94 ? -12.637 8.112 4.597 1.00 66.25 94 ARG A C 1
ATOM 719 O O . ARG A 1 94 ? -13.841 8.305 4.519 1.00 66.25 94 ARG A O 1
ATOM 726 N N . THR A 1 95 ? -11.883 8.632 5.559 1.00 61.62 95 THR A N 1
ATOM 727 C CA . THR A 1 95 ? -12.359 9.609 6.543 1.00 61.62 95 THR A CA 1
ATOM 728 C C . THR A 1 95 ? -12.739 10.954 5.926 1.00 61.62 95 THR A C 1
ATOM 730 O O . THR A 1 95 ? -13.470 11.695 6.564 1.00 61.62 95 THR A O 1
ATOM 733 N N . ILE A 1 96 ? -12.264 11.266 4.715 1.00 61.84 96 ILE A N 1
ATOM 734 C CA . ILE A 1 96 ? -12.667 12.456 3.947 1.00 61.84 96 ILE A CA 1
ATOM 735 C C . ILE A 1 96 ? -13.821 12.118 2.995 1.00 61.84 96 ILE A C 1
ATOM 737 O O . ILE A 1 96 ? -14.638 12.972 2.678 1.00 61.84 96 ILE A O 1
ATOM 741 N N . THR A 1 97 ? -13.904 10.863 2.544 1.00 70.81 97 THR A N 1
ATOM 742 C CA . THR A 1 97 ? -15.000 10.383 1.687 1.00 70.81 97 THR A CA 1
ATOM 743 C C . THR A 1 97 ? -16.308 10.159 2.452 1.00 70.81 97 THR A C 1
ATOM 745 O O . THR A 1 97 ? -17.378 10.316 1.874 1.00 70.81 97 THR A O 1
ATOM 748 N N . HIS A 1 98 ? -16.240 9.750 3.720 1.00 80.25 98 HIS A N 1
ATOM 749 C CA . HIS A 1 98 ? -17.415 9.543 4.568 1.00 80.25 98 HIS A CA 1
ATOM 750 C C . HIS A 1 98 ? -17.670 10.757 5.454 1.00 80.25 98 HIS A C 1
ATOM 752 O O . HIS A 1 98 ? -16.725 11.380 5.932 1.00 80.25 98 HIS A O 1
ATOM 758 N N . ASP A 1 99 ? -18.949 11.056 5.691 1.00 82.12 99 ASP A N 1
ATOM 759 C CA . ASP A 1 99 ? -19.340 12.174 6.538 1.00 82.12 99 ASP A CA 1
ATOM 760 C C . ASP A 1 99 ? -18.804 11.996 7.968 1.00 82.12 99 ASP A C 1
ATOM 762 O O . ASP A 1 99 ? -18.696 10.887 8.509 1.00 82.12 99 ASP A O 1
ATOM 766 N N . SER A 1 100 ? -18.475 13.123 8.588 1.00 85.44 100 SER A N 1
ATOM 767 C CA . SER A 1 100 ? -18.012 13.225 9.968 1.00 85.44 100 SER A CA 1
ATOM 768 C C . SER A 1 100 ? -18.957 12.525 10.953 1.00 85.44 100 SER A C 1
ATOM 770 O O . SER A 1 100 ? -18.490 11.884 11.899 1.00 85.44 100 SER A O 1
ATOM 772 N N . VAL A 1 101 ? -20.267 12.563 10.682 1.00 87.75 101 VAL A N 1
ATOM 773 C CA . VAL A 1 101 ? -21.312 11.882 11.457 1.00 87.75 101 VAL A CA 1
ATOM 774 C C . VAL A 1 101 ? -21.129 10.366 11.413 1.00 87.75 101 VAL A C 1
ATOM 776 O O . VAL A 1 101 ? -21.080 9.713 12.456 1.00 87.75 101 VAL A O 1
ATOM 779 N N . THR A 1 102 ? -20.923 9.794 10.226 1.00 88.38 102 THR A N 1
ATOM 780 C CA . THR A 1 102 ? -20.710 8.350 10.052 1.00 88.38 102 THR A CA 1
ATOM 781 C C . THR A 1 102 ? -19.433 7.884 10.750 1.00 88.38 102 THR A C 1
ATOM 783 O O . THR A 1 102 ? -19.416 6.862 11.439 1.00 88.38 102 THR A O 1
ATOM 786 N N . VAL A 1 103 ? -18.351 8.656 10.621 1.00 89.19 103 VAL A N 1
ATOM 787 C CA . VAL A 1 103 ? -17.077 8.389 11.308 1.00 89.19 103 VAL A CA 1
ATOM 788 C C . VAL A 1 103 ? -17.265 8.413 12.829 1.00 89.19 103 VAL A C 1
ATOM 790 O O . VAL A 1 103 ? -16.719 7.563 13.540 1.00 89.19 103 VAL A O 1
ATOM 793 N N . HIS A 1 104 ? -18.056 9.359 13.341 1.00 90.94 104 HIS A N 1
ATOM 794 C CA . HIS A 1 104 ? -18.376 9.456 14.760 1.00 90.94 104 HIS A CA 1
ATOM 795 C C . HIS A 1 104 ? -19.192 8.255 15.252 1.00 90.94 104 HIS A C 1
ATOM 797 O O . HIS A 1 104 ? -18.829 7.651 16.263 1.00 90.94 104 HIS A O 1
ATOM 803 N N . ALA A 1 105 ? -20.224 7.847 14.514 1.00 91.62 105 ALA A N 1
ATOM 804 C CA . ALA A 1 105 ? -21.040 6.688 14.862 1.00 91.62 105 ALA A CA 1
ATOM 805 C C . ALA A 1 105 ? -20.213 5.393 14.943 1.00 91.62 105 ALA A C 1
ATOM 807 O O . ALA A 1 105 ? -20.301 4.655 15.924 1.00 91.62 105 ALA A O 1
ATOM 808 N N . ILE A 1 106 ? -19.287 5.162 14.002 1.00 91.88 106 ILE A N 1
ATOM 809 C CA . ILE A 1 106 ? -18.393 3.993 14.070 1.00 91.88 106 ILE A CA 1
ATOM 810 C C . ILE A 1 106 ? -17.505 4.041 15.327 1.00 91.88 106 ILE A C 1
ATOM 812 O O . ILE A 1 106 ? -17.279 3.008 15.962 1.00 91.88 106 ILE A O 1
ATOM 816 N N . ARG A 1 107 ? -17.023 5.223 15.743 1.00 92.56 107 ARG A N 1
ATOM 817 C CA . ARG A 1 107 ? -16.275 5.371 17.009 1.00 92.56 107 ARG A CA 1
ATOM 818 C C . ARG A 1 107 ? -17.140 5.052 18.227 1.00 92.56 107 ARG A C 1
ATOM 820 O O . ARG A 1 107 ? -16.643 4.419 19.162 1.00 92.56 107 ARG A O 1
ATOM 827 N N . LEU A 1 108 ? -18.405 5.471 18.226 1.00 92.56 108 LEU A N 1
ATOM 828 C CA . LEU A 1 108 ? -19.354 5.140 19.289 1.00 92.56 108 LEU A CA 1
ATOM 829 C C . LEU A 1 108 ? -19.603 3.633 19.362 1.00 92.56 108 LEU A C 1
ATOM 831 O O . LEU A 1 108 ? -19.568 3.084 20.461 1.00 92.56 108 LEU A O 1
ATOM 835 N N . ASN A 1 109 ? -19.716 2.953 18.221 1.00 91.81 109 ASN A N 1
ATOM 836 C CA . ASN A 1 109 ? -19.835 1.496 18.170 1.00 91.81 109 ASN A CA 1
ATOM 837 C C . ASN A 1 109 ? -18.606 0.784 18.745 1.00 91.81 109 ASN A C 1
ATOM 839 O O . ASN A 1 109 ? -18.738 -0.104 19.584 1.00 91.81 109 ASN A O 1
ATOM 843 N N . VAL A 1 110 ? -17.390 1.230 18.413 1.00 92.25 110 VAL A N 1
ATOM 844 C CA . VAL A 1 110 ? -16.178 0.690 19.059 1.00 92.25 110 VAL A CA 1
ATOM 845 C C . VAL A 1 110 ? -16.235 0.894 20.581 1.00 92.25 110 VAL A C 1
ATOM 847 O O . VAL A 1 110 ? -15.933 -0.019 21.353 1.00 92.25 110 VAL A O 1
ATOM 850 N N . LYS A 1 111 ? -16.641 2.085 21.036 1.00 90.94 111 LYS A N 1
ATOM 851 C CA . LYS A 1 111 ? -16.739 2.418 22.465 1.00 90.94 111 LYS A CA 1
ATOM 852 C C . LYS A 1 111 ? -17.810 1.587 23.184 1.00 90.94 111 LYS A C 1
ATOM 854 O O . LYS A 1 111 ? -17.566 1.151 24.311 1.00 90.94 111 LYS A O 1
ATOM 859 N N . SER A 1 112 ? -18.959 1.347 22.553 1.00 92.00 112 SER A N 1
ATOM 860 C CA . SER A 1 112 ? -20.057 0.556 23.117 1.00 92.00 112 SER A CA 1
ATOM 861 C C . SER A 1 112 ? -19.642 -0.906 23.310 1.00 92.00 112 SER A C 1
ATOM 863 O O . SER A 1 112 ? -19.891 -1.475 24.374 1.00 92.00 112 SER A O 1
ATOM 865 N N . MET A 1 113 ? -18.891 -1.482 22.365 1.00 90.75 113 MET A N 1
ATOM 866 C CA . MET A 1 113 ? -18.315 -2.825 22.501 1.00 90.75 113 MET A CA 1
ATOM 867 C C . MET A 1 113 ? -17.350 -2.926 23.690 1.00 90.75 113 MET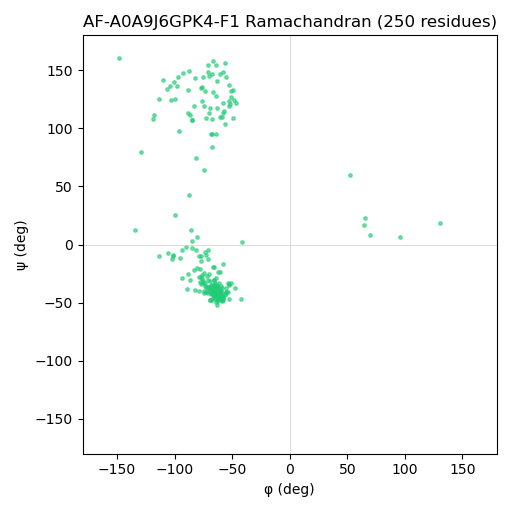 A C 1
ATOM 869 O O . MET A 1 113 ? -17.457 -3.841 24.511 1.00 90.75 113 MET A O 1
ATOM 873 N N . TYR A 1 114 ? -16.457 -1.944 23.858 1.00 87.75 114 TYR A N 1
ATOM 874 C CA . TYR A 1 114 ? -15.573 -1.906 25.027 1.00 87.75 114 TYR A CA 1
ATOM 875 C C . TYR A 1 114 ? -16.340 -1.759 26.348 1.00 87.75 114 TYR A C 1
ATOM 877 O O . TYR A 1 114 ? -15.943 -2.363 27.349 1.00 87.75 114 TYR A O 1
ATOM 885 N N . ALA A 1 115 ? -17.442 -1.001 26.364 1.00 88.88 115 ALA A N 1
ATOM 886 C CA . ALA A 1 115 ? -18.308 -0.876 27.536 1.00 88.88 115 ALA A CA 1
ATOM 887 C C . ALA A 1 115 ? -18.971 -2.218 27.901 1.00 88.88 115 ALA A C 1
ATOM 889 O O . ALA A 1 115 ? -18.981 -2.596 29.075 1.00 88.88 115 ALA A O 1
ATOM 890 N N . LYS A 1 116 ? -19.409 -2.984 26.891 1.00 88.00 116 LYS A N 1
ATOM 891 C CA . LYS A 1 116 ? -19.930 -4.359 27.023 1.00 88.00 116 LYS A CA 1
ATOM 892 C C . LYS A 1 116 ? -18.851 -5.400 27.363 1.00 88.00 116 LYS A C 1
ATOM 894 O O . LYS A 1 116 ? -19.172 -6.542 27.664 1.00 88.00 116 LYS A O 1
ATOM 899 N N . ARG A 1 117 ? -17.572 -4.998 27.413 1.00 83.38 117 ARG A N 1
ATOM 900 C CA . ARG A 1 117 ? -16.393 -5.858 27.651 1.00 83.38 117 ARG A CA 1
ATOM 901 C C . ARG A 1 117 ? -16.143 -6.887 26.545 1.00 83.38 117 ARG A C 1
ATOM 903 O O . ARG A 1 117 ? -15.451 -7.876 26.783 1.00 83.38 117 ARG A O 1
ATOM 910 N N . GLU A 1 118 ? -16.642 -6.619 25.349 1.00 85.06 118 GLU A N 1
ATOM 911 C CA . GLU A 1 118 ? -16.390 -7.416 24.154 1.00 85.06 118 GLU A CA 1
ATOM 912 C C . GLU A 1 118 ? -15.186 -6.851 23.393 1.00 85.06 118 GLU A C 1
ATOM 914 O O . GLU A 1 118 ? -14.924 -5.646 23.409 1.00 85.06 118 GLU A O 1
ATOM 919 N N . ILE A 1 119 ? -14.415 -7.721 22.736 1.00 85.00 119 ILE A N 1
ATOM 920 C CA . ILE A 1 119 ? -13.286 -7.286 21.908 1.00 85.00 119 ILE A CA 1
ATOM 921 C C . ILE A 1 119 ? -13.843 -6.883 20.536 1.00 85.00 119 ILE A C 1
ATOM 923 O O . ILE A 1 119 ? -14.390 -7.751 19.846 1.00 85.00 119 ILE A O 1
ATOM 927 N N . PRO A 1 120 ? -13.687 -5.616 20.100 1.00 88.88 120 PRO A N 1
ATOM 928 C CA . PRO A 1 120 ? -14.198 -5.164 18.814 1.00 88.88 120 PRO A CA 1
ATOM 929 C C . PRO A 1 120 ? -13.423 -5.831 17.679 1.00 88.88 120 PRO A C 1
ATOM 931 O O . PRO A 1 120 ? -12.346 -5.403 17.267 1.00 88.88 120 PRO A O 1
ATOM 934 N N . THR A 1 121 ? -13.980 -6.931 17.184 1.00 90.06 121 THR A N 1
ATOM 935 C CA . THR A 1 121 ? -13.478 -7.637 16.007 1.00 90.06 121 THR A CA 1
ATOM 936 C C . THR A 1 121 ? -14.103 -7.023 14.765 1.00 90.06 121 THR A C 1
ATOM 938 O O . THR A 1 121 ? -15.247 -6.579 14.803 1.00 90.06 121 THR A O 1
ATOM 941 N N . LEU A 1 122 ? -13.393 -7.042 13.636 1.00 90.88 122 LEU A N 1
ATOM 942 C CA . LEU A 1 122 ? -13.887 -6.460 12.386 1.00 90.88 122 LEU A CA 1
ATOM 943 C C . LEU A 1 122 ? -15.253 -7.026 11.952 1.00 90.88 122 LEU A C 1
ATOM 945 O O . LEU A 1 122 ? -16.092 -6.279 11.462 1.00 90.88 122 LEU A O 1
ATOM 949 N N . ASP A 1 123 ? -15.493 -8.325 12.153 1.00 91.19 123 ASP A N 1
ATOM 950 C CA . ASP A 1 123 ? -16.785 -8.946 11.832 1.00 91.19 123 ASP A CA 1
ATOM 951 C C . ASP A 1 123 ? -17.903 -8.497 12.778 1.00 91.19 123 ASP A C 1
ATOM 953 O O . ASP A 1 123 ? -19.025 -8.282 12.331 1.00 91.19 123 ASP A O 1
ATOM 957 N N . SER A 1 124 ? -17.589 -8.306 14.060 1.00 90.62 124 SER A N 1
ATOM 958 C CA . SER A 1 124 ? -18.549 -7.820 15.052 1.00 90.62 124 SER A CA 1
ATOM 959 C C . SER A 1 124 ? -18.893 -6.350 14.828 1.00 90.62 124 SER A C 1
ATOM 961 O O . SER A 1 124 ? -20.058 -5.981 14.866 1.00 90.62 124 SER A O 1
ATOM 963 N N . MET A 1 125 ? -17.889 -5.529 14.509 1.00 92.31 125 MET A N 1
ATOM 964 C CA . MET A 1 125 ? -18.082 -4.132 14.123 1.00 92.31 125 MET A CA 1
ATOM 965 C C . MET A 1 125 ? -18.929 -4.014 12.859 1.00 92.31 125 MET A C 1
ATOM 967 O O . MET A 1 125 ? -19.812 -3.171 12.794 1.00 92.31 125 MET A O 1
ATOM 971 N N . ARG A 1 126 ? -18.687 -4.867 11.855 1.00 93.44 126 ARG A N 1
ATOM 972 C CA . ARG A 1 126 ? -19.489 -4.863 10.626 1.00 93.44 126 ARG A CA 1
ATOM 973 C C . ARG A 1 126 ? -20.951 -5.215 10.898 1.00 93.44 126 ARG A C 1
ATOM 975 O O . ARG A 1 126 ? -21.808 -4.623 10.263 1.00 93.44 126 ARG A O 1
ATOM 982 N N . LYS A 1 127 ? -21.220 -6.167 11.799 1.00 92.38 127 LYS A N 1
ATOM 983 C CA . LYS A 1 127 ? -22.590 -6.509 12.211 1.00 92.38 127 LYS A CA 1
ATOM 984 C C . LYS A 1 127 ? -23.267 -5.332 12.906 1.00 92.38 127 LYS A C 1
ATOM 986 O O . LYS A 1 127 ? -24.305 -4.911 12.431 1.00 92.38 127 LYS A O 1
ATOM 991 N N . ALA A 1 128 ? -22.618 -4.748 13.915 1.00 90.56 128 ALA A N 1
ATOM 992 C CA . ALA A 1 128 ? -23.160 -3.598 14.639 1.00 90.56 128 ALA A CA 1
ATOM 993 C C . ALA A 1 128 ? -23.492 -2.426 13.700 1.00 90.56 128 ALA A C 1
ATOM 995 O O . ALA A 1 128 ? -24.559 -1.848 13.785 1.00 90.56 128 ALA A O 1
ATOM 996 N N . VAL A 1 129 ? -22.615 -2.135 12.734 1.00 90.62 129 VAL A N 1
ATOM 997 C CA . VAL A 1 129 ? -22.852 -1.063 11.753 1.00 90.62 129 VAL A CA 1
ATOM 998 C C . VAL A 1 129 ? -23.963 -1.400 10.747 1.00 90.62 129 VAL A C 1
ATOM 1000 O O . VAL A 1 129 ? -24.548 -0.490 10.184 1.00 90.62 129 VAL A O 1
ATOM 1003 N N . HIS A 1 130 ? -24.237 -2.680 10.486 1.00 90.25 130 HIS A N 1
ATOM 1004 C CA . HIS A 1 130 ? -25.333 -3.108 9.605 1.00 90.25 130 HIS A CA 1
ATOM 1005 C C . HIS A 1 130 ? -26.684 -3.156 10.331 1.00 90.25 130 HIS A C 1
ATOM 1007 O O . HIS A 1 130 ? -27.719 -3.150 9.680 1.00 90.25 130 HIS A O 1
ATOM 1013 N N . GLU A 1 131 ? -26.663 -3.269 11.660 1.00 89.75 131 GLU A N 1
ATOM 1014 C CA . GLU A 1 131 ? -27.852 -3.213 12.516 1.00 89.75 131 GLU A CA 1
ATOM 1015 C C . GLU A 1 131 ? -28.338 -1.768 12.728 1.00 89.75 131 GLU A C 1
ATOM 1017 O O . GLU A 1 131 ? -29.504 -1.568 13.049 1.00 89.75 131 GLU A O 1
ATOM 1022 N N . ASP A 1 132 ? -27.466 -0.774 12.531 1.00 87.12 132 ASP A N 1
ATOM 1023 C CA . ASP A 1 132 ? -27.810 0.645 12.612 1.00 87.12 132 ASP A CA 1
ATOM 1024 C C . ASP A 1 132 ? -28.373 1.144 11.265 1.00 87.12 132 ASP A C 1
ATOM 1026 O O . ASP A 1 132 ? -27.615 1.363 10.317 1.00 87.12 132 ASP A O 1
ATOM 1030 N N . ASP A 1 133 ? -29.685 1.394 11.190 1.00 84.38 133 ASP A N 1
ATOM 1031 C CA . ASP A 1 133 ? -30.361 1.889 9.972 1.00 84.38 133 ASP A CA 1
ATOM 1032 C C . ASP A 1 133 ? -29.840 3.263 9.495 1.00 84.38 133 ASP A C 1
ATOM 1034 O O . ASP A 1 133 ? -29.925 3.600 8.312 1.00 84.38 133 ASP A O 1
ATOM 1038 N N . ASP A 1 134 ? -29.252 4.045 10.404 1.00 84.62 134 ASP A N 1
ATOM 1039 C CA . ASP A 1 134 ? -28.678 5.365 10.121 1.00 84.62 134 ASP A CA 1
ATOM 1040 C C . ASP A 1 134 ? -27.309 5.295 9.414 1.00 84.62 134 ASP A C 1
ATOM 1042 O O . ASP A 1 134 ? -26.770 6.323 8.985 1.00 84.62 134 ASP A O 1
ATOM 1046 N N . LEU A 1 135 ? -26.693 4.106 9.319 1.00 86.25 135 LEU A N 1
ATOM 1047 C CA . LEU A 1 135 ? -25.359 3.932 8.747 1.00 86.25 135 LEU A CA 1
ATOM 1048 C C . LEU A 1 135 ? -25.398 3.191 7.404 1.00 86.25 135 LEU A C 1
ATOM 1050 O O . LEU A 1 135 ? -26.113 2.210 7.219 1.00 86.25 135 LEU A O 1
ATOM 1054 N N . PRO A 1 136 ? -24.557 3.600 6.436 1.00 86.56 136 PRO A N 1
ATOM 1055 C CA . PRO A 1 136 ? -24.469 2.894 5.172 1.00 86.56 136 PRO A CA 1
ATOM 1056 C C . PRO A 1 136 ? -23.786 1.532 5.343 1.00 86.56 136 PRO A C 1
ATOM 1058 O O . PRO A 1 136 ? -22.841 1.354 6.113 1.00 86.56 136 PRO A O 1
ATOM 1061 N N . ASN A 1 137 ? -24.199 0.572 4.519 1.00 88.31 137 ASN A N 1
ATOM 1062 C CA . ASN A 1 137 ? -23.635 -0.771 4.527 1.00 88.31 137 ASN A CA 1
ATOM 1063 C C . ASN A 1 137 ? -22.191 -0.804 4.009 1.00 88.31 137 ASN A C 1
ATOM 1065 O O . ASN A 1 137 ? -21.917 -0.537 2.837 1.00 88.31 137 ASN A O 1
ATOM 1069 N N . PHE A 1 138 ? -21.251 -1.210 4.868 1.00 88.88 138 PHE A N 1
ATOM 1070 C CA . PHE A 1 138 ? -19.835 -1.317 4.511 1.00 88.88 138 PHE A CA 1
ATOM 1071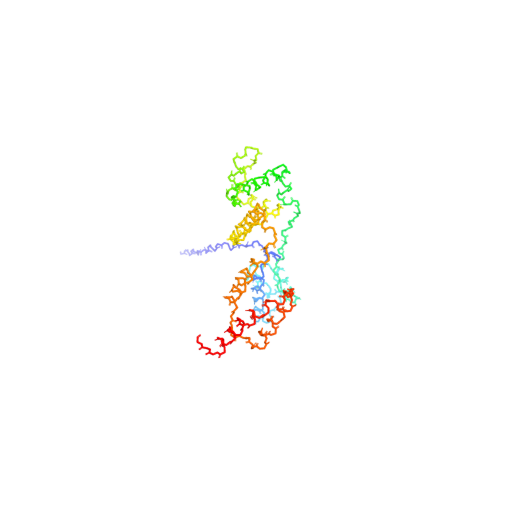 C C . PHE A 1 138 ? -19.395 -2.750 4.211 1.00 88.88 138 PHE A C 1
ATOM 1073 O O . PHE A 1 138 ? -19.668 -3.701 4.947 1.00 88.88 138 PHE A O 1
ATOM 1080 N N . THR A 1 139 ? -18.560 -2.903 3.181 1.00 90.69 139 THR A N 1
ATOM 1081 C CA . THR A 1 139 ? -17.802 -4.145 2.996 1.00 90.69 139 THR A CA 1
ATOM 1082 C C . THR A 1 139 ? -16.712 -4.274 4.064 1.00 90.69 139 THR A C 1
ATOM 1084 O O . THR A 1 139 ? -16.188 -3.284 4.583 1.00 90.69 139 THR A O 1
ATOM 1087 N N . LYS A 1 140 ? -16.305 -5.514 4.366 1.00 89.75 140 LYS A N 1
ATOM 1088 C CA . LYS A 1 140 ? -15.282 -5.812 5.387 1.00 89.75 140 LYS A CA 1
ATOM 1089 C C . LYS A 1 140 ? -13.964 -5.069 5.132 1.00 89.75 140 LYS A C 1
ATOM 1091 O O . LYS A 1 140 ? -13.345 -4.552 6.059 1.00 89.75 140 LYS A O 1
ATOM 1096 N N . THR A 1 141 ? -13.538 -4.991 3.871 1.00 88.94 141 THR A N 1
ATOM 1097 C CA . THR A 1 141 ? -12.296 -4.312 3.476 1.00 88.94 141 THR A CA 1
ATOM 1098 C C . THR A 1 141 ? -12.417 -2.794 3.556 1.00 88.94 141 THR A C 1
ATOM 1100 O O . THR A 1 141 ? -11.453 -2.142 3.955 1.00 88.94 141 THR A O 1
ATOM 1103 N N . THR A 1 142 ? -13.577 -2.226 3.216 1.00 89.31 142 THR A N 1
ATOM 1104 C CA . THR A 1 142 ? -13.831 -0.785 3.336 1.00 89.31 142 THR A CA 1
ATOM 1105 C C . THR A 1 142 ? -13.861 -0.356 4.797 1.00 89.31 142 THR A C 1
ATOM 1107 O O . THR A 1 142 ? -13.134 0.570 5.148 1.00 89.31 142 THR A O 1
ATOM 1110 N N . LEU A 1 143 ? -14.596 -1.076 5.653 1.00 91.56 143 LEU A N 1
ATOM 1111 C CA . LEU A 1 143 ? -14.661 -0.795 7.089 1.00 91.56 143 LEU A CA 1
ATOM 1112 C C . LEU A 1 143 ? -13.277 -0.879 7.743 1.00 91.56 143 LEU A C 1
ATOM 1114 O O . LEU A 1 143 ? -12.884 0.023 8.473 1.00 91.56 143 LEU A O 1
ATOM 1118 N N . TRP A 1 144 ? -12.493 -1.916 7.428 1.00 90.50 144 TRP A N 1
ATOM 1119 C CA . TRP A 1 144 ? -11.133 -2.052 7.958 1.00 90.50 144 TRP A CA 1
ATOM 1120 C C . TRP A 1 144 ? -10.230 -0.878 7.576 1.00 90.50 144 TRP A C 1
ATOM 1122 O O . TRP A 1 144 ? -9.499 -0.356 8.417 1.00 90.50 144 TRP A O 1
ATOM 1132 N N . ARG A 1 145 ? -10.280 -0.443 6.311 1.00 88.69 145 ARG A N 1
ATOM 1133 C CA . ARG A 1 145 ? -9.496 0.710 5.855 1.00 88.69 145 ARG A CA 1
ATOM 1134 C C . ARG A 1 145 ? -9.975 2.000 6.516 1.00 88.69 145 ARG A C 1
ATOM 1136 O O . ARG A 1 145 ? -9.137 2.761 6.968 1.00 88.69 145 ARG A O 1
ATOM 1143 N N . LEU A 1 146 ? -11.286 2.204 6.638 1.00 90.44 146 LEU A N 1
ATOM 1144 C CA . LEU A 1 146 ? -11.863 3.358 7.331 1.00 90.44 146 LEU A CA 1
ATOM 1145 C C . LEU A 1 146 ? -11.425 3.412 8.802 1.00 90.44 146 LEU A C 1
ATOM 1147 O O . LEU A 1 146 ? -10.996 4.454 9.283 1.00 90.44 146 LEU A O 1
ATOM 1151 N N . MET A 1 147 ? -11.449 2.278 9.507 1.00 89.94 147 MET A N 1
ATOM 1152 C CA . MET A 1 147 ? -10.939 2.180 10.878 1.00 89.94 147 MET A CA 1
ATOM 1153 C C . MET A 1 147 ? -9.444 2.486 10.967 1.00 89.94 147 MET A C 1
ATOM 1155 O O . MET A 1 147 ? -9.019 3.198 11.876 1.00 89.94 147 MET A O 1
ATOM 1159 N N . LYS A 1 148 ? -8.650 2.008 10.006 1.00 89.12 148 LYS A N 1
ATOM 1160 C CA . LYS A 1 148 ? -7.223 2.328 9.928 1.00 89.12 148 LYS A CA 1
ATOM 1161 C C . LYS A 1 148 ? -6.987 3.825 9.706 1.00 89.12 148 LYS A C 1
ATOM 1163 O O . LYS A 1 148 ? -6.142 4.405 10.380 1.00 89.12 148 LYS A O 1
ATOM 1168 N N . ASP A 1 149 ? -7.761 4.439 8.816 1.00 87.31 149 ASP A N 1
ATOM 1169 C CA . ASP A 1 149 ? -7.701 5.872 8.513 1.00 87.31 149 ASP A CA 1
ATOM 1170 C C . ASP A 1 149 ? -8.129 6.721 9.734 1.00 87.31 149 ASP A C 1
ATOM 1172 O O . ASP A 1 149 ? -7.597 7.804 9.953 1.00 87.31 149 ASP A O 1
ATOM 1176 N N . MET A 1 150 ? -9.024 6.205 10.591 1.00 87.19 150 MET A N 1
ATOM 1177 C CA . MET A 1 150 ? -9.393 6.813 11.883 1.00 87.19 150 MET A CA 1
ATOM 1178 C C . MET A 1 150 ? -8.311 6.708 12.973 1.00 87.19 150 MET A C 1
ATOM 1180 O O . MET A 1 150 ? -8.483 7.303 14.039 1.00 87.19 150 MET A O 1
ATOM 1184 N N . GLY A 1 151 ? -7.236 5.949 12.737 1.00 86.44 151 GLY A N 1
ATOM 1185 C CA . GLY A 1 151 ? -6.153 5.712 13.694 1.00 86.44 151 GLY A CA 1
ATOM 1186 C C . GLY A 1 151 ? -6.281 4.424 14.514 1.00 86.44 151 GLY A C 1
ATOM 1187 O O . GLY A 1 151 ? -5.469 4.195 15.408 1.00 86.44 151 GLY A O 1
ATOM 1188 N N . PHE A 1 152 ? -7.260 3.556 14.228 1.00 88.81 152 PHE A N 1
ATOM 1189 C CA . PHE A 1 152 ? -7.341 2.253 14.890 1.00 88.81 152 PHE A CA 1
ATOM 1190 C C . PHE A 1 152 ? -6.312 1.279 14.313 1.00 88.81 152 PHE A C 1
ATOM 1192 O O . PHE A 1 152 ? -6.162 1.132 13.097 1.00 88.81 152 PHE A O 1
ATOM 1199 N N . THR A 1 153 ? -5.632 0.554 15.196 1.00 86.06 153 THR A N 1
ATOM 1200 C CA . THR A 1 153 ? -4.681 -0.495 14.827 1.00 86.06 153 THR A CA 1
ATOM 1201 C C . THR A 1 153 ? -5.277 -1.868 15.109 1.00 86.06 153 THR A C 1
ATOM 1203 O O . THR A 1 153 ? -5.871 -2.117 16.156 1.00 86.06 153 THR A O 1
ATOM 1206 N N . TYR A 1 154 ? -5.138 -2.778 14.144 1.00 82.56 154 TYR A N 1
ATOM 1207 C CA . TYR A 1 154 ? -5.521 -4.172 14.332 1.00 82.56 154 TYR A CA 1
ATOM 1208 C C . TYR A 1 154 ? -4.334 -4.937 14.909 1.00 82.56 154 TYR A C 1
ATOM 1210 O O . TYR A 1 154 ? -3.327 -5.117 14.220 1.00 82.56 154 TYR A O 1
ATOM 1218 N N . ASP A 1 155 ? -4.458 -5.401 16.151 1.00 79.81 155 ASP A N 1
ATOM 1219 C CA . ASP A 1 155 ? -3.485 -6.308 16.750 1.00 79.81 155 ASP A CA 1
ATOM 1220 C C . ASP A 1 155 ? -3.998 -7.751 16.684 1.00 79.81 155 ASP A C 1
ATOM 1222 O O . ASP A 1 155 ? -5.090 -8.078 17.148 1.00 79.81 155 ASP A O 1
ATOM 1226 N N . ARG A 1 156 ? -3.188 -8.638 16.100 1.00 70.00 156 ARG A N 1
ATOM 1227 C CA . ARG A 1 156 ? -3.470 -10.080 16.040 1.00 70.00 156 ARG A CA 1
ATOM 1228 C C . ARG A 1 156 ? -3.189 -10.766 17.382 1.00 70.00 156 ARG A C 1
ATOM 1230 O O . ARG A 1 156 ? -3.570 -11.919 17.574 1.00 70.00 156 ARG A O 1
ATOM 1237 N N . ARG A 1 157 ? -2.482 -10.100 18.300 1.00 60.03 157 ARG A N 1
ATOM 1238 C CA . ARG A 1 157 ? -2.024 -10.668 19.568 1.00 60.03 157 ARG A CA 1
ATOM 1239 C C . ARG A 1 157 ? -3.001 -10.315 20.686 1.00 60.03 157 ARG A C 1
ATOM 1241 O O . ARG A 1 157 ? -2.874 -9.292 21.345 1.00 60.03 157 ARG A O 1
ATOM 1248 N N . ILE A 1 158 ? -3.908 -11.237 21.002 1.00 58.59 158 ILE A N 1
ATOM 1249 C CA . ILE A 1 158 ? -4.624 -11.239 22.289 1.00 58.59 158 ILE A CA 1
ATOM 1250 C C . ILE A 1 158 ? -3.650 -11.725 23.375 1.00 58.59 158 ILE A C 1
ATOM 1252 O O . ILE A 1 158 ? -3.797 -12.801 23.947 1.00 58.59 158 ILE A O 1
ATOM 1256 N N . ARG A 1 159 ? -2.572 -10.986 23.636 1.00 56.03 159 ARG A N 1
ATOM 1257 C CA . ARG A 1 159 ? -1.700 -11.248 24.783 1.00 56.03 159 ARG A CA 1
ATOM 1258 C C . ARG A 1 159 ? -1.767 -10.025 25.669 1.00 56.03 159 ARG A C 1
ATOM 1260 O O . ARG A 1 159 ? -1.318 -8.968 25.252 1.00 56.03 159 ARG A O 1
ATOM 1267 N N . ASN A 1 160 ? -2.377 -10.221 26.845 1.00 56.72 160 ASN A N 1
ATOM 1268 C CA . ASN A 1 160 ? -2.382 -9.372 28.051 1.00 56.72 160 ASN A CA 1
ATOM 1269 C C . ASN A 1 160 ? -3.773 -9.094 28.656 1.00 56.72 160 ASN A C 1
ATOM 1271 O O . ASN A 1 160 ? -3.889 -8.232 29.528 1.00 56.72 160 ASN A O 1
ATOM 1275 N N . LEU A 1 161 ? -4.813 -9.880 28.330 1.00 58.81 161 LEU A N 1
ATOM 1276 C CA . LEU A 1 161 ? -6.029 -9.914 29.167 1.00 58.81 161 LEU A CA 1
ATOM 1277 C C . LEU A 1 161 ? -5.678 -10.196 30.640 1.00 58.81 161 LEU A C 1
ATOM 1279 O O . LEU A 1 161 ? -6.277 -9.606 31.536 1.00 58.81 161 LEU A O 1
ATOM 1283 N N . GLY A 1 162 ? -4.640 -11.004 30.889 1.00 63.38 162 GLY A N 1
ATOM 1284 C CA . GLY A 1 162 ? -4.095 -11.247 32.225 1.00 63.38 162 GLY A CA 1
ATOM 1285 C C . GLY A 1 162 ? -3.680 -9.971 32.967 1.00 63.38 162 GLY A C 1
ATOM 1286 O O . GLY A 1 162 ? -4.012 -9.833 34.138 1.00 63.38 162 GLY A O 1
ATOM 1287 N N . ILE A 1 163 ? -3.056 -8.996 32.293 1.00 68.00 163 ILE A N 1
ATOM 1288 C CA . ILE A 1 163 ? -2.633 -7.726 32.915 1.00 68.00 163 ILE A CA 1
ATOM 1289 C C . ILE A 1 163 ? -3.854 -6.878 33.294 1.00 68.00 163 ILE A C 1
ATOM 1291 O O . ILE A 1 163 ? -3.920 -6.331 34.395 1.00 68.00 163 ILE A O 1
ATOM 1295 N N . ILE A 1 164 ? -4.859 -6.806 32.414 1.00 73.12 164 ILE A N 1
ATOM 1296 C CA . ILE A 1 164 ? -6.099 -6.055 32.670 1.00 73.12 164 ILE A CA 1
ATOM 1297 C C . ILE A 1 164 ? -6.891 -6.697 33.821 1.00 73.12 164 ILE A C 1
ATOM 1299 O O . ILE A 1 164 ? -7.368 -5.997 34.718 1.00 73.12 164 ILE A O 1
ATOM 1303 N N . VAL A 1 165 ? -7.014 -8.027 33.830 1.00 79.94 165 VAL A N 1
ATOM 1304 C CA . VAL A 1 165 ? -7.679 -8.784 34.902 1.00 79.94 165 VAL A CA 1
ATOM 1305 C C . VAL A 1 165 ? -6.929 -8.631 36.227 1.00 79.94 165 VAL A C 1
ATOM 1307 O O . VAL A 1 165 ? -7.565 -8.379 37.254 1.00 79.94 165 VAL A O 1
ATOM 1310 N N . TRP A 1 166 ? -5.596 -8.710 36.207 1.00 79.50 166 TRP A N 1
ATOM 1311 C CA . TRP A 1 166 ? -4.749 -8.523 37.384 1.00 79.50 166 TRP A CA 1
ATOM 1312 C C . TRP A 1 166 ? -4.900 -7.116 37.960 1.00 79.50 166 TRP A C 1
ATOM 1314 O O . TRP A 1 166 ? -5.222 -6.977 39.137 1.00 79.50 166 TRP A O 1
ATOM 1324 N N . ARG A 1 167 ? -4.824 -6.072 37.123 1.00 85.06 167 ARG A N 1
ATOM 1325 C CA . ARG A 1 167 ? -5.060 -4.681 37.542 1.00 85.06 167 ARG A CA 1
ATOM 1326 C C . ARG A 1 167 ? -6.438 -4.507 38.183 1.00 85.06 167 ARG A C 1
ATOM 1328 O O . ARG A 1 167 ? -6.557 -3.862 39.220 1.00 85.06 167 ARG A O 1
ATOM 1335 N N . ARG A 1 168 ? -7.491 -5.100 37.607 1.00 86.62 168 ARG A N 1
ATOM 1336 C CA . ARG A 1 168 ? -8.855 -5.040 38.173 1.00 86.62 168 ARG A CA 1
ATOM 1337 C C . ARG A 1 168 ? -8.973 -5.769 39.511 1.00 86.62 168 ARG A C 1
ATOM 1339 O O . ARG A 1 168 ? -9.732 -5.321 40.368 1.00 86.62 168 ARG A O 1
ATOM 1346 N N . ARG A 1 169 ? -8.292 -6.906 39.684 1.00 86.62 169 ARG A N 1
ATOM 1347 C CA . ARG A 1 169 ? -8.231 -7.625 40.968 1.00 86.62 169 ARG A CA 1
ATOM 1348 C C . ARG A 1 169 ? -7.467 -6.810 42.007 1.00 86.62 169 ARG A C 1
ATOM 1350 O O . ARG A 1 169 ? -7.984 -6.607 43.097 1.00 86.62 169 ARG A O 1
ATOM 1357 N N . TYR A 1 170 ? -6.318 -6.262 41.629 1.00 86.00 170 TYR A N 1
ATOM 1358 C CA . TYR A 1 170 ? -5.482 -5.418 42.476 1.00 86.00 170 TYR A CA 1
ATOM 1359 C C . TYR A 1 170 ? -6.224 -4.169 42.974 1.00 86.00 170 TYR A C 1
ATOM 1361 O O . TYR A 1 170 ? -6.277 -3.914 44.172 1.00 86.00 170 TYR A O 1
ATOM 1369 N N . LEU A 1 171 ? -6.896 -3.433 42.083 1.00 90.44 171 LEU A N 1
ATOM 1370 C CA . LEU A 1 171 ? -7.670 -2.249 42.473 1.00 90.44 171 LEU A CA 1
ATOM 1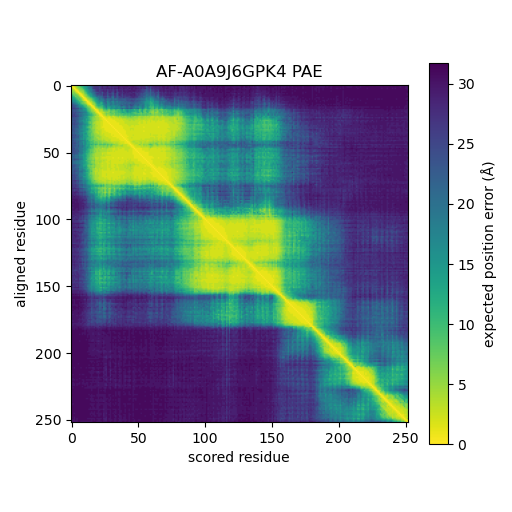371 C C . LEU A 1 171 ? -8.875 -2.588 43.364 1.00 90.44 171 LEU A C 1
ATOM 1373 O O . LEU A 1 171 ? -9.200 -1.812 44.260 1.00 90.44 171 LEU A O 1
ATOM 1377 N N . ARG A 1 172 ? -9.534 -3.737 43.145 1.00 90.56 172 ARG A N 1
ATOM 1378 C CA . ARG A 1 172 ? -10.600 -4.223 44.039 1.00 90.56 172 ARG A CA 1
ATOM 1379 C C . ARG A 1 172 ? -10.056 -4.572 45.418 1.00 90.56 172 ARG A C 1
ATOM 1381 O O . ARG A 1 172 ? -10.648 -4.153 46.404 1.00 90.56 172 ARG A O 1
ATOM 1388 N N . ALA A 1 173 ? -8.918 -5.260 45.471 1.00 84.06 173 ALA A N 1
ATOM 1389 C CA . ALA A 1 173 ? -8.238 -5.561 46.721 1.00 84.06 173 ALA A CA 1
ATOM 1390 C C . ALA A 1 173 ? -7.893 -4.268 47.476 1.00 84.06 173 ALA A C 1
ATOM 1392 O O . ALA A 1 173 ? -8.258 -4.141 48.635 1.00 84.06 173 ALA A O 1
ATOM 1393 N N . ILE A 1 174 ? -7.307 -3.259 46.814 1.00 85.06 174 ILE A N 1
ATOM 1394 C CA . ILE A 1 174 ? -7.012 -1.958 47.443 1.00 85.06 174 ILE A CA 1
ATOM 1395 C C . ILE A 1 174 ? -8.272 -1.291 48.006 1.00 85.06 174 ILE A C 1
ATOM 1397 O O . ILE A 1 174 ? -8.239 -0.779 49.123 1.00 85.06 174 ILE A O 1
ATOM 1401 N N . LYS A 1 175 ? -9.377 -1.264 47.248 1.00 88.00 175 LYS A N 1
ATOM 1402 C CA . LYS A 1 175 ? -10.639 -0.672 47.725 1.00 88.00 175 LYS A CA 1
ATOM 1403 C C . LYS A 1 175 ? -11.152 -1.378 48.979 1.00 88.00 175 LYS A C 1
ATOM 1405 O O . LYS A 1 175 ? -11.559 -0.708 49.920 1.00 88.00 175 LYS A O 1
ATOM 1410 N N . GLU A 1 176 ? -11.084 -2.704 48.997 1.00 87.38 176 GLU A N 1
ATOM 1411 C CA . GLU A 1 176 ? -11.510 -3.511 50.137 1.00 87.38 176 GLU A CA 1
ATOM 1412 C C . GLU A 1 176 ? -10.597 -3.307 51.357 1.00 87.38 176 GLU A C 1
ATOM 1414 O O . GLU A 1 176 ? -11.088 -3.089 52.460 1.00 87.38 176 GLU A O 1
ATOM 1419 N N . PHE A 1 177 ? -9.277 -3.236 51.158 1.00 77.00 177 PHE A N 1
ATOM 1420 C CA . PHE A 1 177 ? -8.322 -2.909 52.224 1.00 77.00 177 PHE A CA 1
ATOM 1421 C C . PHE A 1 177 ? -8.558 -1.519 52.830 1.00 77.00 177 PHE A C 1
ATOM 1423 O O . PHE A 1 177 ? -8.453 -1.355 54.046 1.00 77.00 177 PHE A O 1
ATOM 1430 N N . ARG A 1 178 ? -8.920 -0.524 52.007 1.00 80.38 178 ARG A N 1
ATOM 1431 C CA . ARG A 1 178 ? -9.295 0.819 52.484 1.00 80.38 178 ARG A CA 1
ATOM 1432 C C . ARG A 1 178 ? -10.610 0.805 53.265 1.00 80.38 178 ARG A C 1
ATOM 1434 O O . ARG A 1 178 ? -10.703 1.481 54.281 1.00 80.38 178 ARG A O 1
ATOM 1441 N N . ARG A 1 179 ? -11.599 0.012 52.831 1.00 80.50 179 ARG A N 1
ATOM 1442 C CA . ARG A 1 179 ? -12.890 -0.156 53.525 1.00 80.50 179 ARG A CA 1
ATOM 1443 C C . ARG A 1 179 ? -12.727 -0.786 54.910 1.00 80.50 179 ARG A C 1
ATOM 1445 O O . ARG A 1 179 ? -13.445 -0.426 55.830 1.00 80.50 179 ARG A O 1
ATOM 1452 N N . GLN A 1 180 ? -11.767 -1.695 55.062 1.00 83.06 180 GLN A N 1
ATOM 1453 C CA . GLN A 1 180 ? -11.469 -2.380 56.324 1.00 83.06 180 GLN A CA 1
ATOM 1454 C C . GLN A 1 180 ? -10.613 -1.549 57.302 1.00 83.06 180 GLN A C 1
ATOM 1456 O O . GLN A 1 180 ? -10.169 -2.083 58.315 1.00 83.06 180 GLN A O 1
ATOM 1461 N N . GLY A 1 181 ? -10.328 -0.272 57.008 1.00 70.50 181 GLY A N 1
ATOM 1462 C CA . GLY A 1 181 ? -9.561 0.610 57.900 1.00 70.50 181 GLY A CA 1
ATOM 1463 C C . GLY A 1 181 ? -8.074 0.256 58.040 1.00 70.50 181 GLY A C 1
ATOM 1464 O O . GLY A 1 181 ? -7.369 0.855 58.844 1.00 70.50 181 GLY A O 1
ATOM 1465 N N . ARG A 1 182 ? -7.549 -0.683 57.240 1.00 61.59 182 ARG A N 1
ATOM 1466 C CA . ARG A 1 182 ? -6.142 -1.131 57.280 1.00 61.59 182 ARG A CA 1
ATOM 1467 C C . ARG A 1 182 ? -5.234 -0.263 56.400 1.00 61.59 182 ARG A C 1
ATOM 1469 O O . ARG A 1 182 ? -4.404 -0.779 55.653 1.00 61.59 182 ARG A O 1
ATOM 1476 N N . GLY A 1 183 ? -5.427 1.056 56.452 1.00 57.69 183 GLY A N 1
ATOM 1477 C CA . GLY A 1 183 ? -4.799 2.025 55.545 1.00 57.69 183 GLY A CA 1
ATOM 1478 C C . GLY A 1 183 ? -3.269 2.081 55.611 1.00 57.69 183 GLY A C 1
ATOM 1479 O O . GLY A 1 183 ? -2.641 2.441 54.619 1.00 57.69 183 GLY A O 1
ATOM 1480 N N . GLU A 1 184 ? -2.663 1.665 56.726 1.00 53.06 184 GLU A N 1
ATOM 1481 C CA . GLU A 1 184 ? -1.232 1.888 56.990 1.00 53.06 184 GLU A CA 1
ATOM 1482 C C . GLU A 1 184 ? -0.332 0.645 56.847 1.00 53.06 184 GLU A C 1
ATOM 1484 O O . GLU A 1 184 ? 0.888 0.769 56.834 1.00 53.06 184 GLU A O 1
ATOM 1489 N N . SER A 1 185 ? -0.879 -0.562 56.652 1.00 48.50 185 SER A N 1
ATOM 1490 C CA . SER A 1 185 ? -0.076 -1.804 56.540 1.00 48.50 185 SER A CA 1
ATOM 1491 C C . SER A 1 185 ? 0.162 -2.292 55.101 1.00 48.50 185 SER A C 1
ATOM 1493 O O . SER A 1 185 ? 0.418 -3.472 54.858 1.00 48.50 185 SER A O 1
ATOM 1495 N N . LEU A 1 186 ? 0.122 -1.393 54.114 1.00 48.66 186 LEU A N 1
ATOM 1496 C CA . LEU A 1 186 ? 0.380 -1.726 52.704 1.00 48.66 186 LEU A CA 1
ATOM 1497 C C . LEU A 1 186 ? 1.862 -1.995 52.372 1.00 48.66 186 LEU A C 1
ATOM 1499 O O . LEU A 1 186 ? 2.152 -2.443 51.264 1.00 48.66 186 LEU A O 1
ATOM 1503 N N . MET A 1 187 ? 2.798 -1.797 53.307 1.00 49.22 187 MET A N 1
ATOM 1504 C CA . MET A 1 187 ? 4.230 -2.036 53.060 1.00 49.22 187 MET A CA 1
ATOM 1505 C C . MET A 1 187 ? 4.686 -3.500 53.181 1.00 49.22 187 MET A C 1
ATOM 1507 O O . MET A 1 187 ? 5.822 -3.788 52.823 1.00 49.22 187 MET A O 1
ATOM 1511 N N . ASN A 1 188 ? 3.827 -4.445 53.589 1.00 52.50 188 ASN A N 1
ATOM 1512 C CA . ASN A 1 188 ? 4.217 -5.866 53.698 1.00 52.50 188 ASN A CA 1
ATOM 1513 C C . ASN A 1 188 ? 3.745 -6.763 52.537 1.00 52.50 188 ASN A C 1
ATOM 1515 O O . ASN A 1 188 ? 4.220 -7.886 52.392 1.00 52.50 188 ASN A O 1
ATOM 1519 N N . PHE A 1 189 ? 2.871 -6.275 51.653 1.00 46.22 189 PHE A N 1
ATOM 1520 C CA . PHE A 1 189 ? 2.498 -6.985 50.420 1.00 46.22 189 PHE A CA 1
ATOM 1521 C C . PHE A 1 189 ? 3.489 -6.867 49.230 1.00 46.22 189 PHE A C 1
ATOM 1523 O O . PHE A 1 189 ? 3.458 -7.750 48.365 1.00 46.22 189 PHE A O 1
ATOM 1530 N N . PRO A 1 190 ? 4.400 -5.865 49.142 1.00 52.41 190 PRO A N 1
ATOM 1531 C CA . PRO A 1 190 ? 5.415 -5.814 48.089 1.00 52.41 190 PRO A CA 1
ATOM 1532 C C . PRO A 1 190 ? 6.408 -6.976 48.159 1.00 52.41 190 PRO A C 1
ATOM 1534 O O . PRO A 1 190 ? 6.890 -7.396 47.115 1.00 52.41 190 PRO A O 1
ATOM 1537 N N . ALA A 1 191 ? 6.683 -7.539 49.343 1.00 49.88 191 ALA A N 1
ATOM 1538 C CA . ALA A 1 191 ? 7.675 -8.606 49.500 1.00 49.88 191 ALA A CA 1
ATOM 1539 C C . ALA A 1 191 ? 7.333 -9.850 48.656 1.00 49.88 191 ALA A C 1
ATOM 1541 O O . ALA A 1 191 ? 8.198 -10.403 47.983 1.00 49.88 191 ALA A O 1
ATOM 1542 N N . MET A 1 192 ? 6.051 -10.223 48.586 1.00 46.50 192 MET A N 1
ATOM 1543 C CA . MET A 1 192 ? 5.582 -11.349 47.764 1.00 46.50 192 MET A CA 1
ATOM 1544 C C . MET A 1 192 ? 5.510 -11.003 46.263 1.00 46.50 192 MET A C 1
ATOM 1546 O O . MET A 1 192 ? 5.651 -11.882 45.410 1.00 46.50 192 MET A O 1
ATOM 1550 N N . CYS A 1 193 ? 5.326 -9.724 45.910 1.00 47.59 193 CYS A N 1
ATOM 1551 C CA . CYS A 1 193 ? 5.320 -9.263 44.514 1.00 47.59 193 CYS A CA 1
ATOM 1552 C C . CYS A 1 193 ? 6.734 -9.122 43.934 1.00 47.59 193 CYS A C 1
ATOM 1554 O O . CYS A 1 193 ? 6.965 -9.513 42.795 1.00 47.59 193 CYS A O 1
ATOM 1556 N N . VAL A 1 194 ? 7.695 -8.613 44.710 1.00 52.44 194 VAL A N 1
ATOM 1557 C CA . VAL A 1 194 ? 9.098 -8.537 44.285 1.00 52.44 194 VAL A CA 1
ATOM 1558 C C . VAL A 1 194 ? 9.662 -9.947 44.143 1.00 52.44 194 VAL A C 1
ATOM 1560 O O . VAL A 1 194 ? 10.258 -10.240 43.116 1.00 52.44 194 VAL A O 1
ATOM 1563 N N . LEU A 1 195 ? 9.376 -10.862 45.076 1.00 51.31 195 LEU A N 1
ATOM 1564 C CA . LEU A 1 195 ? 9.808 -12.260 44.963 1.00 51.31 195 LEU A CA 1
ATOM 1565 C C . LEU A 1 195 ? 9.209 -12.982 43.748 1.00 51.31 195 LEU A C 1
ATOM 1567 O O . LEU A 1 195 ? 9.911 -13.753 43.106 1.00 51.31 195 LEU A O 1
ATOM 1571 N N . SER A 1 196 ? 7.955 -12.712 43.376 1.00 52.69 196 SER A N 1
ATOM 1572 C CA . SER A 1 196 ? 7.339 -13.338 42.193 1.00 52.69 196 SER A CA 1
ATOM 1573 C C . SER A 1 196 ? 7.808 -12.729 40.868 1.00 52.69 196 SER A C 1
ATOM 1575 O O . SER A 1 196 ? 7.972 -13.463 39.896 1.00 52.69 196 SER A O 1
ATOM 1577 N N . VAL A 1 197 ? 8.097 -11.424 40.816 1.00 53.91 197 VAL A N 1
ATOM 1578 C CA . VAL A 1 197 ? 8.720 -10.785 39.641 1.00 53.91 197 VAL A CA 1
ATOM 1579 C C . VAL A 1 197 ? 10.188 -11.199 39.504 1.00 53.91 197 VAL A C 1
ATOM 1581 O O . VAL A 1 197 ? 10.625 -11.501 38.397 1.00 53.91 197 VAL A O 1
ATOM 1584 N N . VAL A 1 198 ? 10.930 -11.297 40.610 1.00 55.97 198 VAL A N 1
ATOM 1585 C CA . VAL A 1 198 ? 12.313 -11.799 40.639 1.00 55.97 198 VAL A CA 1
ATOM 1586 C C . VAL A 1 198 ? 12.359 -13.284 40.266 1.00 55.97 198 VAL A C 1
ATOM 1588 O O . VAL A 1 198 ? 13.183 -13.652 39.440 1.00 55.97 198 VAL A O 1
ATOM 1591 N N . ALA A 1 199 ? 11.432 -14.122 40.745 1.00 52.25 199 ALA A N 1
ATOM 1592 C CA . ALA A 1 199 ? 11.316 -15.528 40.336 1.00 52.25 199 ALA A CA 1
ATOM 1593 C C . ALA A 1 199 ? 10.910 -15.694 38.854 1.00 52.25 199 ALA A C 1
ATOM 1595 O O . ALA A 1 199 ? 11.400 -16.586 38.158 1.00 52.25 199 ALA A O 1
ATOM 1596 N N . ALA A 1 200 ? 10.049 -14.811 38.334 1.00 48.72 200 ALA A N 1
ATOM 1597 C CA . ALA A 1 200 ? 9.676 -14.786 36.917 1.00 48.72 200 ALA A CA 1
ATOM 1598 C C . ALA A 1 200 ? 10.808 -14.270 36.005 1.00 48.72 200 ALA A C 1
ATOM 1600 O O . ALA A 1 200 ? 10.878 -14.644 34.834 1.00 48.72 200 ALA A O 1
ATOM 1601 N N . LEU A 1 201 ? 11.702 -13.427 36.531 1.00 49.19 201 LEU A N 1
ATOM 1602 C CA . LEU A 1 201 ? 12.952 -13.045 35.870 1.00 49.19 201 LEU A CA 1
ATOM 1603 C C . LEU A 1 201 ? 13.977 -14.190 35.935 1.00 49.19 201 LEU A C 1
ATOM 1605 O O . LEU A 1 201 ? 14.606 -14.489 34.923 1.00 49.19 201 LEU A O 1
ATOM 1609 N N . PHE A 1 202 ? 14.065 -14.902 37.064 1.00 47.41 202 PHE A N 1
ATOM 1610 C CA . PHE A 1 202 ? 14.949 -16.061 37.262 1.00 47.41 202 PHE A CA 1
ATOM 1611 C C . PHE A 1 202 ? 14.640 -17.229 36.314 1.00 47.41 202 PHE A C 1
ATOM 1613 O O . PHE A 1 202 ? 15.550 -17.923 35.877 1.00 47.41 202 PHE A O 1
ATOM 1620 N N . THR A 1 203 ? 13.370 -17.420 35.944 1.00 50.78 203 THR A N 1
ATOM 1621 C CA . THR A 1 203 ? 12.917 -18.488 35.028 1.00 50.78 203 THR A CA 1
ATOM 1622 C C . THR A 1 203 ? 13.018 -18.131 33.540 1.00 50.78 203 THR A C 1
ATOM 1624 O O . THR A 1 203 ? 12.724 -18.968 32.688 1.00 50.78 203 THR A O 1
ATOM 1627 N N . ARG A 1 204 ? 13.429 -16.901 33.194 1.00 44.78 204 ARG A N 1
ATOM 1628 C CA . ARG A 1 204 ? 13.534 -16.428 31.799 1.00 44.78 204 ARG A CA 1
ATOM 1629 C C . ARG A 1 204 ? 14.953 -16.149 31.314 1.00 44.78 204 ARG A C 1
ATOM 1631 O O . ARG A 1 204 ? 15.124 -15.925 30.117 1.00 44.78 204 ARG A O 1
ATOM 1638 N N . VAL A 1 205 ? 15.944 -16.148 32.199 1.00 47.84 205 VAL A N 1
ATOM 1639 C CA . VAL A 1 205 ? 17.340 -15.863 31.846 1.00 47.84 205 VAL A CA 1
ATOM 1640 C C . VAL A 1 205 ? 18.115 -17.178 31.803 1.00 47.84 205 VAL A C 1
ATOM 1642 O O . VAL A 1 205 ? 18.085 -17.952 32.750 1.00 47.84 205 VAL A O 1
ATOM 1645 N N . ASN A 1 206 ? 18.762 -17.457 30.672 1.00 47.22 206 ASN A N 1
ATOM 1646 C CA . ASN A 1 206 ? 19.605 -18.633 30.471 1.00 47.22 206 ASN A CA 1
ATOM 1647 C C . ASN A 1 206 ? 20.940 -18.437 31.220 1.00 47.22 206 ASN A C 1
ATOM 1649 O O . ASN A 1 206 ? 21.661 -17.481 30.943 1.00 47.22 206 ASN A O 1
ATOM 1653 N N . TRP A 1 207 ? 21.244 -19.316 32.178 1.00 45.41 207 TRP A N 1
ATOM 1654 C CA . TRP A 1 207 ? 22.264 -19.127 33.227 1.00 45.41 207 TRP A CA 1
ATOM 1655 C C . TRP A 1 207 ? 23.703 -19.519 32.848 1.00 45.41 207 TRP A C 1
ATOM 1657 O O . TRP A 1 207 ? 24.567 -19.595 33.713 1.00 45.41 207 TRP A O 1
ATOM 1667 N N . GLN A 1 208 ? 24.006 -19.756 31.572 1.00 43.00 208 GLN A N 1
ATOM 1668 C CA . GLN A 1 208 ? 25.319 -20.289 31.177 1.00 43.00 208 GLN A CA 1
ATOM 1669 C C . GLN A 1 208 ? 26.447 -19.255 30.977 1.00 43.00 208 GLN A C 1
ATOM 1671 O O . GLN A 1 208 ? 27.537 -19.657 30.589 1.00 43.00 208 GLN A O 1
ATOM 1676 N N . SER A 1 209 ? 26.253 -17.948 31.216 1.00 45.50 209 SER A N 1
ATOM 1677 C CA . SER A 1 209 ? 27.270 -16.946 30.817 1.00 45.50 209 SER A CA 1
ATOM 1678 C C . SER A 1 209 ? 27.646 -15.868 31.839 1.00 45.50 209 SER A C 1
ATOM 1680 O O . SER A 1 209 ? 28.252 -14.873 31.443 1.00 45.50 209 SER A O 1
ATOM 1682 N N . TRP A 1 210 ? 27.271 -15.989 33.114 1.00 44.41 210 TRP A N 1
ATOM 1683 C CA . TRP A 1 210 ? 27.514 -14.923 34.100 1.00 44.41 210 TRP A CA 1
ATOM 1684 C C . TRP A 1 210 ? 28.515 -15.376 35.165 1.00 44.41 210 TRP A C 1
ATOM 1686 O O . TRP A 1 210 ? 28.316 -16.402 35.809 1.00 44.41 210 TRP A O 1
ATOM 1696 N N . SER A 1 211 ? 29.590 -14.601 35.342 1.00 55.72 211 SER A N 1
ATOM 1697 C CA . SER A 1 211 ? 30.543 -14.781 36.442 1.00 55.72 211 SER A CA 1
ATOM 1698 C C . SER A 1 211 ? 29.891 -14.375 37.770 1.00 55.72 211 SER A C 1
ATOM 1700 O O . SER A 1 211 ? 29.097 -13.430 37.822 1.00 55.72 211 SER A O 1
ATOM 1702 N N . VAL A 1 212 ? 30.236 -15.071 38.855 1.00 56.12 212 VAL A N 1
ATOM 1703 C CA . VAL A 1 212 ? 29.683 -14.866 40.208 1.00 56.12 212 VAL A CA 1
ATOM 1704 C C . VAL A 1 212 ? 29.811 -13.399 40.657 1.00 56.12 212 VAL A C 1
ATOM 1706 O O . VAL A 1 212 ? 28.899 -12.853 41.280 1.00 56.12 212 VAL A O 1
ATOM 1709 N N . ASP A 1 213 ? 30.877 -12.715 40.237 1.00 49.69 213 ASP A N 1
ATOM 1710 C CA . ASP A 1 213 ? 31.154 -11.316 40.587 1.00 49.69 213 ASP A CA 1
ATOM 1711 C C . ASP A 1 213 ? 30.170 -10.313 39.967 1.00 49.69 213 ASP A C 1
ATOM 1713 O O . ASP A 1 213 ? 29.801 -9.306 40.583 1.00 49.69 213 ASP A O 1
ATOM 1717 N N . THR A 1 214 ? 29.693 -10.593 38.749 1.00 58.69 214 THR A N 1
ATOM 1718 C CA . THR A 1 214 ? 28.710 -9.741 38.055 1.00 58.69 214 THR A CA 1
ATOM 1719 C C . THR A 1 214 ? 27.314 -9.916 38.646 1.00 58.69 214 THR A C 1
ATOM 1721 O O . THR A 1 214 ? 26.533 -8.959 38.706 1.00 58.69 214 THR A O 1
ATOM 1724 N N . PHE A 1 215 ? 27.018 -11.118 39.146 1.00 53.00 215 PHE A N 1
ATOM 1725 C CA . PHE A 1 215 ? 25.787 -11.409 39.870 1.00 53.00 215 PHE A CA 1
ATOM 1726 C C . PHE A 1 215 ? 25.757 -10.710 41.235 1.00 53.00 215 PHE A C 1
ATOM 1728 O O . PHE A 1 215 ? 24.787 -10.014 41.547 1.00 53.00 215 PHE A O 1
ATOM 1735 N N . LEU A 1 216 ? 26.842 -10.812 42.009 1.00 57.00 216 LEU A N 1
ATOM 1736 C CA . LEU A 1 216 ? 26.946 -10.179 43.324 1.00 57.00 216 LEU A CA 1
ATOM 1737 C C . LEU A 1 216 ? 26.865 -8.654 43.231 1.00 57.00 216 LEU A C 1
ATOM 1739 O O . LEU A 1 216 ? 26.131 -8.042 44.000 1.00 57.00 216 LEU A O 1
ATOM 1743 N N . SER A 1 217 ? 27.518 -8.046 42.239 1.00 60.62 217 SER A N 1
ATOM 1744 C CA . SER A 1 217 ? 27.502 -6.590 42.042 1.00 60.62 217 SER A CA 1
ATOM 1745 C C . SER A 1 217 ? 26.125 -6.059 41.619 1.00 60.62 217 SER A C 1
ATOM 1747 O O . SER A 1 217 ? 25.685 -5.015 42.102 1.00 60.62 217 SER A O 1
ATOM 1749 N N . SER A 1 218 ? 25.396 -6.797 40.775 1.00 59.56 218 SER A N 1
ATOM 1750 C CA . SER A 1 218 ? 24.028 -6.433 40.370 1.00 59.56 218 SER A CA 1
ATOM 1751 C C . SER A 1 218 ? 23.033 -6.574 41.527 1.00 59.56 218 SER A C 1
ATOM 1753 O O . SER A 1 218 ? 22.147 -5.734 41.692 1.00 59.56 218 SER A O 1
ATOM 1755 N N . LEU A 1 219 ? 23.203 -7.602 42.365 1.00 54.16 219 LEU A N 1
ATOM 1756 C CA . LEU A 1 219 ? 22.396 -7.807 43.567 1.00 54.16 219 LEU A CA 1
ATOM 1757 C C . LEU A 1 219 ? 22.673 -6.720 44.620 1.00 54.16 219 LEU A C 1
ATOM 1759 O O . LEU A 1 219 ? 21.733 -6.186 45.210 1.00 54.16 219 LEU A O 1
ATOM 1763 N N . LEU A 1 220 ? 23.944 -6.349 44.814 1.00 58.16 220 LEU A N 1
ATOM 1764 C CA . LEU A 1 220 ? 24.362 -5.289 45.737 1.00 58.16 2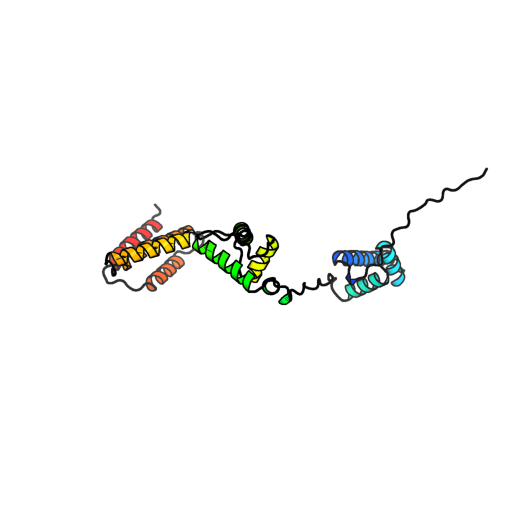20 LEU A CA 1
ATOM 1765 C C . LEU A 1 220 ? 23.819 -3.918 45.302 1.00 58.16 220 LEU A C 1
ATOM 1767 O O . LEU A 1 220 ? 23.331 -3.154 46.132 1.00 58.16 220 LEU A O 1
ATOM 1771 N N . ALA A 1 221 ? 23.833 -3.632 43.996 1.00 60.88 221 ALA A N 1
ATOM 1772 C CA . ALA A 1 221 ? 23.270 -2.407 43.428 1.00 60.88 221 ALA A CA 1
ATOM 1773 C C . ALA A 1 221 ? 21.742 -2.328 43.607 1.00 60.88 221 ALA A C 1
ATOM 1775 O O . ALA A 1 221 ? 21.208 -1.271 43.945 1.00 60.88 221 ALA A O 1
ATOM 1776 N N . LEU A 1 222 ? 21.037 -3.453 43.447 1.00 53.56 222 LEU A N 1
ATOM 1777 C CA . LEU A 1 222 ? 19.598 -3.558 43.713 1.00 53.56 222 LEU A CA 1
ATOM 1778 C C . LEU A 1 222 ? 19.257 -3.406 45.204 1.00 53.56 222 LEU A C 1
ATOM 1780 O O . LEU A 1 222 ? 18.232 -2.812 45.535 1.00 53.56 222 LEU A O 1
ATOM 1784 N N . LEU A 1 223 ? 20.119 -3.899 46.097 1.00 52.09 223 LEU A N 1
ATOM 1785 C CA . LEU A 1 223 ? 19.972 -3.752 47.548 1.00 52.09 223 LEU A CA 1
ATOM 1786 C C . LEU A 1 223 ? 20.239 -2.317 48.027 1.00 52.09 223 LEU A C 1
ATOM 1788 O O . LEU A 1 223 ? 19.527 -1.843 48.909 1.00 52.09 223 LEU A O 1
ATOM 1792 N N . HIS A 1 224 ? 21.198 -1.602 47.430 1.00 54.16 224 HIS A N 1
ATOM 1793 C CA . HIS A 1 224 ? 21.469 -0.190 47.743 1.00 54.16 224 HIS A CA 1
ATOM 1794 C C . HIS A 1 224 ? 20.431 0.790 47.174 1.00 54.16 224 HIS A C 1
ATOM 1796 O O . HIS A 1 224 ? 20.257 1.873 47.727 1.00 54.16 224 HIS A O 1
ATOM 1802 N N . ALA A 1 225 ? 19.717 0.429 46.105 1.00 47.81 225 ALA A N 1
ATOM 1803 C CA . ALA A 1 225 ? 18.656 1.264 45.535 1.00 47.81 225 ALA A CA 1
ATOM 1804 C C . ALA A 1 225 ? 17.320 1.186 46.307 1.00 47.81 225 ALA A C 1
ATOM 1806 O O . ALA A 1 225 ? 16.403 1.965 46.034 1.00 47.81 225 ALA A O 1
ATOM 1807 N N . ALA A 1 226 ? 17.183 0.257 47.260 1.00 44.81 226 ALA A N 1
ATOM 1808 C CA . ALA A 1 226 ? 15.980 0.114 48.071 1.00 44.81 226 ALA A CA 1
ATOM 1809 C C . ALA A 1 226 ? 16.050 1.003 49.334 1.00 44.81 226 ALA A C 1
ATOM 1811 O O . ALA A 1 226 ? 17.060 0.988 50.040 1.00 44.81 226 ALA A O 1
ATOM 1812 N N . PRO A 1 227 ? 14.992 1.766 49.673 1.00 42.09 227 PRO A N 1
ATOM 1813 C CA . PRO A 1 227 ? 14.984 2.599 50.871 1.00 42.09 227 PRO A CA 1
ATOM 1814 C C . PRO A 1 227 ? 15.073 1.737 52.142 1.00 42.09 227 PRO A C 1
ATOM 1816 O O . PRO A 1 227 ? 14.299 0.799 52.335 1.00 42.09 227 PRO A O 1
ATOM 1819 N N . ILE A 1 228 ? 16.037 2.080 53.000 1.00 45.91 228 ILE A N 1
ATOM 1820 C CA . ILE A 1 228 ? 16.438 1.375 54.228 1.00 45.91 228 ILE A CA 1
ATOM 1821 C C . ILE A 1 228 ? 15.227 1.092 55.146 1.00 45.91 228 ILE A C 1
ATOM 1823 O O . ILE A 1 228 ? 14.611 2.043 55.638 1.00 45.91 228 ILE A O 1
ATOM 1827 N N . PRO A 1 229 ? 14.909 -0.175 55.484 1.00 44.09 229 PRO A N 1
ATOM 1828 C CA . PRO A 1 229 ? 14.019 -0.477 56.598 1.00 44.09 229 PRO A CA 1
ATOM 1829 C C . PRO A 1 229 ? 14.786 -0.447 57.932 1.00 44.09 229 PRO A C 1
ATOM 1831 O O . PRO A 1 229 ? 15.948 -0.846 58.022 1.00 44.09 229 PRO A O 1
ATOM 1834 N N . ARG A 1 230 ? 14.127 0.045 58.992 1.00 45.78 230 ARG A N 1
ATOM 1835 C CA . ARG A 1 230 ? 14.696 0.201 60.345 1.00 45.78 230 ARG A CA 1
ATOM 1836 C C . ARG A 1 230 ? 15.255 -1.117 60.912 1.00 45.78 230 ARG A C 1
ATOM 1838 O O . ARG A 1 230 ? 14.815 -2.208 60.554 1.00 45.78 230 ARG A O 1
ATOM 1845 N N . LYS A 1 231 ? 16.194 -0.948 61.854 1.00 41.31 231 LYS A N 1
ATOM 1846 C CA . LYS A 1 231 ? 17.187 -1.857 62.479 1.00 41.31 231 LYS A CA 1
ATOM 1847 C C . LYS A 1 231 ? 16.793 -3.306 62.866 1.00 41.31 231 LYS A C 1
ATOM 1849 O O . LYS A 1 231 ? 17.648 -4.019 63.371 1.00 41.31 231 LYS A O 1
ATOM 1854 N N . GLY A 1 232 ? 15.577 -3.785 62.606 1.00 47.75 232 GLY A N 1
ATOM 1855 C CA . GLY A 1 232 ? 15.160 -5.177 62.849 1.00 47.75 232 GLY A CA 1
ATOM 1856 C C . GLY A 1 232 ? 15.104 -6.083 61.609 1.00 47.75 232 GLY A C 1
ATOM 1857 O O . GLY A 1 232 ? 14.993 -7.294 61.753 1.00 47.75 232 GLY A O 1
ATOM 1858 N N . PHE A 1 233 ? 15.172 -5.533 60.389 1.00 40.47 233 PHE A N 1
ATOM 1859 C CA . PHE A 1 233 ? 14.992 -6.316 59.151 1.00 40.47 233 PHE A CA 1
ATOM 1860 C C . PHE A 1 233 ? 16.297 -6.939 58.617 1.00 40.47 233 PHE A C 1
ATOM 1862 O O . PHE A 1 233 ? 16.279 -7.969 57.944 1.00 40.47 233 PHE A O 1
ATOM 1869 N N . VAL A 1 234 ? 17.443 -6.337 58.947 1.00 47.34 234 VAL A N 1
ATOM 1870 C CA . VAL A 1 234 ? 18.759 -6.735 58.418 1.00 47.34 234 VAL A CA 1
ATOM 1871 C C . VAL A 1 234 ? 19.173 -8.124 58.919 1.00 47.34 234 VAL A C 1
ATOM 1873 O O . VAL A 1 234 ? 19.710 -8.911 58.148 1.00 47.34 234 VAL A O 1
ATOM 1876 N N . THR A 1 235 ? 18.848 -8.482 60.163 1.00 44.59 235 THR A N 1
ATOM 1877 C CA . THR A 1 235 ? 19.234 -9.770 60.770 1.00 44.59 235 THR A CA 1
ATOM 1878 C C . THR A 1 235 ? 18.437 -10.962 60.220 1.00 44.59 235 THR A C 1
ATOM 1880 O O . THR A 1 235 ? 18.994 -12.041 60.009 1.00 44.59 235 THR A O 1
ATOM 1883 N N . ALA A 1 236 ? 17.152 -10.774 59.900 1.00 43.62 236 ALA A N 1
ATOM 1884 C CA . ALA A 1 236 ? 16.308 -11.816 59.302 1.00 43.62 236 ALA A CA 1
ATOM 1885 C C . ALA A 1 236 ? 16.557 -12.005 57.792 1.00 43.62 236 ALA A C 1
ATOM 1887 O O . ALA A 1 236 ? 16.352 -13.094 57.255 1.00 43.62 236 ALA A O 1
ATOM 1888 N N . PHE A 1 237 ? 17.002 -10.951 57.100 1.00 43.16 237 PHE A N 1
ATOM 1889 C CA . PHE A 1 237 ? 17.325 -11.011 55.674 1.00 43.16 237 PHE A CA 1
ATOM 1890 C C . PHE A 1 237 ? 18.735 -11.572 55.433 1.00 43.16 237 PHE A C 1
ATOM 1892 O O . PHE A 1 237 ? 18.903 -12.410 54.554 1.00 43.16 237 PHE A O 1
ATOM 1899 N N . GLN A 1 238 ? 19.721 -11.205 56.262 1.00 46.53 238 GLN A N 1
ATOM 1900 C CA . GLN A 1 238 ? 21.084 -11.758 56.210 1.00 46.53 238 GLN A CA 1
ATOM 1901 C C . GLN A 1 238 ? 21.115 -13.268 56.484 1.00 46.53 238 GLN A C 1
ATOM 1903 O O . GLN A 1 238 ? 21.764 -14.008 55.753 1.00 46.53 238 GLN A O 1
ATOM 1908 N N . SER A 1 239 ? 20.351 -13.752 57.469 1.00 46.72 239 SER A N 1
ATOM 1909 C CA . SER A 1 239 ? 20.281 -15.189 57.783 1.00 46.72 239 SER A CA 1
ATOM 1910 C C . SER A 1 239 ? 19.685 -16.020 56.640 1.00 46.72 239 SER A C 1
ATOM 1912 O O . SER A 1 239 ? 20.188 -17.100 56.337 1.00 46.72 239 SER A O 1
ATOM 1914 N N . LYS A 1 240 ? 18.667 -15.502 55.939 1.00 46.22 240 LYS A N 1
ATOM 1915 C CA . LYS A 1 240 ? 18.060 -16.184 54.782 1.00 46.22 240 LYS A CA 1
ATOM 1916 C C . LYS A 1 240 ? 18.890 -16.072 53.502 1.00 46.22 240 LYS A C 1
ATOM 1918 O O . LYS A 1 240 ? 18.892 -17.016 52.716 1.00 46.22 240 LYS A O 1
ATOM 1923 N N . LEU A 1 241 ? 19.619 -14.970 53.301 1.00 46.62 241 LEU A N 1
ATOM 1924 C CA . LEU A 1 241 ? 20.558 -14.837 52.183 1.00 46.62 241 LEU A CA 1
ATOM 1925 C C . LEU A 1 241 ? 21.771 -15.761 52.360 1.00 46.62 241 LEU A C 1
ATOM 1927 O O . LEU A 1 241 ? 22.172 -16.407 51.398 1.00 46.62 24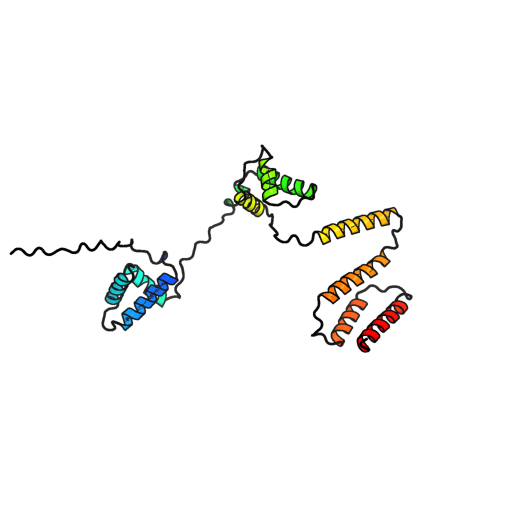1 LEU A O 1
ATOM 1931 N N . CYS A 1 242 ? 22.297 -15.897 53.584 1.00 47.56 242 CYS A N 1
ATOM 1932 C CA . CYS A 1 242 ? 23.354 -16.863 53.893 1.00 47.56 242 CYS A CA 1
ATOM 1933 C C . CYS A 1 242 ? 22.909 -18.303 53.616 1.00 47.56 242 CYS A C 1
ATOM 1935 O O . CYS A 1 242 ? 23.670 -19.060 53.025 1.00 47.56 242 CYS A O 1
ATOM 1937 N N . PHE A 1 243 ? 21.667 -18.671 53.953 1.00 48.16 243 PHE A N 1
ATOM 1938 C CA . PHE A 1 243 ? 21.131 -19.993 53.610 1.00 48.16 243 PHE A CA 1
ATOM 1939 C C . PHE A 1 243 ? 21.063 -20.227 52.097 1.00 48.16 243 PHE A C 1
ATOM 1941 O O . PHE A 1 243 ? 21.404 -21.312 51.639 1.00 48.16 243 PHE A O 1
ATOM 1948 N N . LEU A 1 244 ? 20.680 -19.217 51.310 1.00 46.53 244 LEU A N 1
ATOM 1949 C CA . LEU A 1 244 ? 20.603 -19.339 49.852 1.00 46.53 244 LEU A CA 1
ATOM 1950 C C . LEU A 1 244 ? 21.989 -19.439 49.193 1.00 46.53 244 LEU A C 1
ATOM 1952 O O . LEU A 1 244 ? 22.156 -20.175 48.226 1.00 46.53 244 LEU A O 1
ATOM 1956 N N . VAL A 1 245 ? 22.980 -18.717 49.724 1.00 48.59 245 VAL A N 1
ATOM 1957 C CA . VAL A 1 245 ? 24.366 -18.753 49.230 1.00 48.59 245 VAL A CA 1
ATOM 1958 C C . VAL A 1 245 ? 25.048 -20.068 49.614 1.00 48.59 245 VAL A C 1
ATOM 1960 O O . VAL A 1 245 ? 25.702 -20.670 48.770 1.00 48.59 245 VAL A O 1
ATOM 1963 N N . VAL A 1 246 ? 24.838 -20.574 50.835 1.00 49.31 246 VAL A N 1
ATOM 1964 C CA . VAL A 1 246 ? 25.332 -21.902 51.247 1.00 49.31 246 VAL A CA 1
ATOM 1965 C C . VAL A 1 246 ? 24.673 -23.011 50.422 1.00 49.31 246 VAL A C 1
ATOM 1967 O O . VAL A 1 246 ? 25.352 -23.948 50.017 1.00 49.31 246 VAL A O 1
ATOM 1970 N N . TRP A 1 247 ? 23.386 -22.881 50.088 1.00 45.38 247 TRP A N 1
ATOM 1971 C CA . TRP A 1 247 ? 22.692 -23.836 49.218 1.00 45.38 247 TRP A CA 1
ATOM 1972 C C . TRP A 1 247 ? 23.241 -23.831 47.780 1.00 45.38 247 TRP A C 1
ATOM 1974 O O . TRP A 1 247 ? 23.405 -24.886 47.175 1.00 45.38 247 TRP A O 1
ATOM 1984 N N . PHE A 1 248 ? 23.619 -22.660 47.256 1.00 41.22 248 PHE A N 1
ATOM 1985 C CA . PHE A 1 248 ? 24.201 -22.532 45.915 1.00 41.22 248 PHE A CA 1
ATOM 1986 C C . PHE A 1 248 ? 25.676 -22.972 45.839 1.00 41.22 248 PHE A C 1
ATOM 1988 O O . PHE A 1 248 ? 26.113 -23.449 44.796 1.00 41.22 248 PHE A O 1
ATOM 1995 N N . VAL A 1 249 ? 26.446 -22.837 46.928 1.00 45.53 249 VAL A N 1
ATOM 1996 C CA . VAL A 1 249 ? 27.869 -23.232 46.984 1.00 45.53 249 VAL A CA 1
ATOM 1997 C C . VAL A 1 249 ? 28.054 -24.713 47.346 1.00 45.53 249 VAL A C 1
ATOM 1999 O O . VAL A 1 249 ? 29.005 -25.326 46.869 1.00 45.53 249 VAL A O 1
ATOM 2002 N N . CYS A 1 250 ? 27.150 -25.316 48.129 1.00 41.19 250 CYS A N 1
ATOM 2003 C CA . CYS A 1 250 ? 27.258 -26.725 48.538 1.00 41.19 250 CYS A CA 1
ATOM 2004 C C . CYS A 1 250 ? 26.518 -27.730 47.639 1.00 41.19 250 CYS A C 1
ATOM 2006 O O . CYS A 1 250 ? 26.668 -28.925 47.868 1.00 41.19 250 CYS A O 1
ATOM 2008 N N . GLY A 1 251 ? 25.763 -27.287 46.626 1.00 44.94 251 GLY A N 1
ATOM 2009 C CA . GLY A 1 251 ? 25.247 -28.154 45.558 1.00 44.94 251 GLY A CA 1
ATOM 2010 C C . GLY A 1 251 ? 24.495 -29.407 46.030 1.00 44.94 251 GLY A C 1
ATOM 2011 O O . GLY A 1 251 ? 24.901 -30.516 45.683 1.00 44.94 251 GLY A O 1
ATOM 2012 N N . VAL A 1 252 ? 23.406 -29.231 46.790 1.00 38.91 252 VAL A N 1
ATOM 2013 C CA . VAL A 1 252 ? 22.405 -30.284 47.065 1.00 38.91 252 VAL A CA 1
ATOM 2014 C C . VAL A 1 252 ? 21.032 -29.824 46.613 1.00 38.91 252 VAL A C 1
ATOM 2016 O O . VAL A 1 252 ? 20.572 -28.789 47.146 1.00 38.91 252 VAL A O 1
#

Foldseek 3Di:
DDDDDDDPPDPPDPLPDADALLQDFLVLLVVLLVQLVVLCVVCVPDDSLVSLVVSCVVSSHDSVRSVVSNVCVVPDRRDHNPPDPPPCDLCVQVCNVDDPVQLVVLVVLCVVCVVVVHHDDLVNSQVVQVVDPVHDRDDSVRSVSNCVSVVDDDDPDPPDPVVVVVVVVVVVVVVVCVVVVVVPPPVPVVVVVVVVVVVVVVVPDDPPDDDPVVVVVVVVVVVVVDPDDDDPVCVVVVVVVVVVVCCVVVPD

Organism: Haemaphysalis longicornis (NCBI:txid44386)

Secondary structure (DSSP, 8-state):
----------PPP-------GGGS-HHHHHHHHHHHHHHHHH-SSS-HHHHHHHHHHHH---HHHHHHHHHHHHHS--PPP--------GGGSHHHHS-HHHHHHHHHHHHHHHHTT----HHHHHHHHHH-TTSPPPPHHHHHHHHHHTT---------HHHHHHHHHHHHHHHHHHHTT-TT-TTSSHHHHHHHHHHHHHTTS--SS--HHHHHHHHHHHHHTSPPPPTTHHHHHHHHHHHHHHHHHHT-

Sequence (252 aa):
MASSSRASTTSPVRIFSRVCASKLSKNAKQVIANVCARTRVRFPVKSVLEVLSVVSEDTGVSHRTVAKLKAECLRWNLVSPKRRPRDVTISSLRTITHDSVTVHAIRLNVKSMYAKREIPTLDSMRKAVHEDDDLPNFTKTTLWRLMKDMGFTYDRRIRNLGIIVWRRRYLRAIKEFRRQGRGESLMNFPAMCVLSVVAALFTRVNWQSWSVDTFLSSLLALLHAAPIPRKGFVTAFQSKLCFLVVWFVCGV